Protein AF-I3UT46-F1 (afdb_monomer_lite)

Organism: NCBI:txid231023

Sequence (222 aa):
MASPAANSSQKAIPSQAEPAITPAVIGVEMPVISGWYTFCPTAADQGSPKLLDLLYDVRANAGKVAFFDIQVDIDCVLGRQPDYDAAFSRLEDADEVIYLLRVPLVMDGDPVTPRQWISGKRDPSVLRTMYSDNGSAIAIHNGNDSRNPLSRFQPHVEGSNDILFGPYAIKESSDDDAITFDLNASFLDSAALQQATIIAEELRATRALPTTLHSPVGKGGS

pLDDT: mean 73.71, std 19.55, range [33.16, 94.88]

Foldseek 3Di:
DDDDDDDDDPDDDDDPDDPPPPPPPPDPQAAEDEFEEEPDDDPPDPGHPQCVQVLLSLVVQAQHKHWYWYKYFAQVQPPDDFDLVDQWTWDDDPFKIKIWHRDDCDDPNDGPPCPVRDDDPRDSVVVVVQAFNSGEMEIETQQPPPQAPFWHWDDAPPHRMTGTGFIWHWHWDDDPRYIYTYTYDHRDDPVVNVSRVVVSVVVVVVVPDPPPDPDDDDDDDD

Radius of gyration: 26.97 Å; chains: 1; bounding box: 47×74×110 Å

Structure (mmCIF, N/CA/C/O backbone):
data_AF-I3UT46-F1
#
_entry.id   AF-I3UT46-F1
#
loop_
_atom_site.group_PDB
_atom_site.id
_atom_site.type_symbol
_atom_site.label_atom_id
_atom_site.label_alt_id
_atom_site.label_comp_id
_atom_site.label_asym_id
_atom_site.label_entity_id
_atom_site.label_seq_id
_atom_site.pdbx_PDB_ins_code
_atom_site.Cartn_x
_atom_site.Cartn_y
_atom_site.Cartn_z
_atom_site.occupancy
_atom_site.B_iso_or_equiv
_atom_site.auth_seq_id
_atom_site.auth_comp_id
_atom_site.auth_asym_id
_atom_site.auth_atom_id
_atom_site.pdbx_PDB_model_num
ATOM 1 N N . MET A 1 1 ? -23.518 34.045 88.607 1.00 41.31 1 MET A N 1
ATOM 2 C CA . MET A 1 1 ? -22.054 33.948 88.442 1.00 41.31 1 MET A CA 1
ATOM 3 C C . MET A 1 1 ? -21.772 33.345 87.072 1.00 41.31 1 MET A C 1
ATOM 5 O O . MET A 1 1 ? -22.327 32.299 86.784 1.00 41.31 1 MET A O 1
ATOM 9 N N . ALA A 1 2 ? -21.010 34.090 86.262 1.00 40.16 2 ALA A N 1
ATOM 10 C CA . ALA A 1 2 ? -20.170 33.724 85.109 1.00 40.16 2 ALA A CA 1
ATOM 11 C C . ALA A 1 2 ? -20.614 32.660 84.067 1.00 40.16 2 ALA A C 1
ATOM 13 O O . ALA A 1 2 ? -20.604 31.464 84.338 1.00 40.16 2 ALA A O 1
ATOM 14 N N . SER A 1 3 ? -20.821 33.131 82.824 1.00 42.12 3 SER A N 1
ATOM 15 C CA . SER A 1 3 ? -20.448 32.446 81.561 1.00 42.12 3 SER A CA 1
ATOM 16 C C . SER A 1 3 ? -18.923 32.196 81.497 1.00 42.12 3 SER A C 1
ATOM 18 O O . SER A 1 3 ? -18.199 32.867 82.238 1.00 42.12 3 SER A O 1
ATOM 20 N N . PRO A 1 4 ? -18.397 31.286 80.642 1.00 47.41 4 PRO A N 1
ATOM 21 C CA . PRO A 1 4 ? -18.275 31.469 79.172 1.00 47.41 4 PRO A CA 1
ATOM 22 C C . PRO A 1 4 ? -18.703 30.209 78.370 1.00 47.41 4 PRO A C 1
ATOM 24 O O . PRO A 1 4 ? -18.618 29.093 78.860 1.00 47.41 4 PRO A O 1
ATOM 27 N N . ALA A 1 5 ? -19.370 30.317 77.217 1.00 43.84 5 ALA A N 1
ATOM 28 C CA . ALA A 1 5 ? -18.842 30.567 75.866 1.00 43.84 5 ALA A CA 1
ATOM 29 C C . ALA A 1 5 ? -17.820 29.526 75.353 1.00 43.84 5 ALA A C 1
ATOM 31 O O . ALA A 1 5 ? -16.662 29.545 75.756 1.00 43.84 5 ALA A O 1
ATOM 32 N N . ALA A 1 6 ? -18.229 28.708 74.374 1.00 43.97 6 ALA A N 1
ATOM 33 C CA . ALA A 1 6 ? -17.338 28.160 73.349 1.00 43.97 6 ALA A CA 1
ATOM 34 C C . ALA A 1 6 ? -18.125 27.859 72.060 1.00 43.97 6 ALA A C 1
ATOM 36 O O . ALA A 1 6 ? -18.991 26.991 72.003 1.00 43.97 6 ALA A O 1
ATOM 37 N N . ASN A 1 7 ? -17.808 28.658 71.050 1.00 40.97 7 ASN A N 1
ATOM 38 C CA . ASN A 1 7 ? -18.241 28.619 69.663 1.00 40.97 7 ASN A CA 1
ATOM 39 C C . ASN A 1 7 ? -17.421 27.535 68.934 1.00 40.97 7 ASN A C 1
ATOM 41 O O . ASN A 1 7 ? -16.201 27.524 69.090 1.00 40.97 7 ASN A O 1
ATOM 45 N N . SER A 1 8 ? -18.030 26.656 68.134 1.00 40.44 8 SER A N 1
ATOM 46 C CA . SER A 1 8 ? -17.265 25.808 67.207 1.00 40.44 8 SER A CA 1
ATOM 47 C C . SER A 1 8 ? -17.939 25.764 65.845 1.00 40.44 8 SER A C 1
ATOM 49 O O . SER A 1 8 ? -18.893 25.028 65.598 1.00 40.44 8 SER A O 1
ATOM 51 N N . SER A 1 9 ? -17.421 26.620 64.971 1.00 41.78 9 SER A N 1
ATOM 52 C CA . SER A 1 9 ? -17.671 26.646 63.541 1.00 41.78 9 SER A CA 1
ATOM 53 C C . SER A 1 9 ? -17.202 25.334 62.906 1.00 41.78 9 SER A C 1
ATOM 55 O O . SER A 1 9 ? -16.000 25.088 62.806 1.00 41.78 9 SER A O 1
ATOM 57 N N . GLN A 1 10 ? -18.123 24.510 62.408 1.00 45.94 10 GLN A N 1
ATOM 58 C CA . GLN A 1 10 ? -17.767 23.461 61.453 1.00 45.94 10 GLN A CA 1
ATOM 59 C C . GLN A 1 10 ? -17.514 24.113 60.092 1.00 45.94 10 GLN A C 1
ATOM 61 O O . GLN A 1 10 ? -18.426 24.414 59.325 1.00 45.94 10 GLN A O 1
ATOM 66 N N . LYS A 1 11 ? -16.238 24.394 59.831 1.00 43.75 11 LYS A N 1
ATOM 67 C CA . LYS A 1 11 ? -15.729 24.800 58.524 1.00 43.75 11 LYS A CA 1
ATOM 68 C C . LYS A 1 11 ? -15.774 23.578 57.603 1.00 43.75 11 LYS A C 1
ATOM 70 O O . LYS A 1 11 ? -15.202 22.542 57.932 1.00 43.75 11 LYS A O 1
ATOM 75 N N . ALA A 1 12 ? -16.470 23.712 56.477 1.00 41.44 12 ALA A N 1
ATOM 76 C CA . ALA A 1 12 ? -16.545 22.709 55.424 1.00 41.44 12 ALA A CA 1
ATOM 77 C C . ALA A 1 12 ? -15.139 22.272 54.979 1.00 41.44 12 ALA A C 1
ATOM 79 O O . ALA A 1 12 ? -14.283 23.107 54.677 1.00 41.44 12 ALA A O 1
ATOM 80 N N . ILE A 1 13 ? -14.916 20.960 54.948 1.00 43.91 13 ILE A N 1
ATOM 81 C CA . ILE A 1 13 ? -13.732 20.344 54.351 1.00 43.91 13 ILE A CA 1
ATOM 82 C C . ILE A 1 13 ? -13.949 20.381 52.830 1.00 43.91 13 ILE A C 1
ATOM 84 O O . ILE A 1 13 ? -14.967 19.859 52.370 1.00 43.91 13 ILE A O 1
ATOM 88 N N . PRO A 1 14 ? -13.059 20.992 52.029 1.00 39.38 14 PRO A N 1
ATOM 89 C CA . PRO A 1 14 ? -13.166 20.898 50.583 1.00 39.38 14 PRO A CA 1
ATOM 90 C C . PRO A 1 14 ? -12.874 19.455 50.159 1.00 39.38 14 PRO A C 1
ATOM 92 O O . PRO A 1 14 ? -11.798 18.922 50.434 1.00 39.38 14 PRO A O 1
ATOM 95 N N . SER A 1 15 ? -13.860 18.834 49.508 1.00 40.62 15 SER A N 1
ATOM 96 C CA . SER A 1 15 ? -13.711 17.579 48.773 1.00 40.62 15 SER A CA 1
ATOM 97 C C . SER A 1 15 ? -12.598 17.777 47.747 1.00 40.62 15 SER A C 1
ATOM 99 O O . SER A 1 15 ? -12.737 18.557 46.804 1.00 40.62 15 SER A O 1
ATOM 101 N N . GLN A 1 16 ? -11.451 17.145 47.993 1.00 41.50 16 GLN A N 1
ATOM 102 C CA . GLN A 1 16 ? -10.394 17.053 47.001 1.00 41.50 16 GLN A CA 1
ATOM 103 C C . GLN A 1 16 ? -10.948 16.235 45.838 1.00 41.50 16 GLN A C 1
ATOM 105 O O . GLN A 1 16 ? -11.244 15.053 45.993 1.00 41.50 16 GLN A O 1
ATOM 110 N N . ALA A 1 17 ? -11.132 16.897 44.698 1.00 40.50 17 ALA A N 1
ATOM 111 C CA . ALA A 1 17 ? -11.344 16.226 43.433 1.00 40.50 17 ALA A CA 1
ATOM 112 C C . ALA A 1 17 ? -10.115 15.350 43.168 1.00 40.50 17 ALA A C 1
ATOM 114 O O . ALA A 1 17 ? -9.007 15.863 42.992 1.00 40.50 17 ALA A O 1
ATOM 115 N N . GLU A 1 18 ? -10.313 14.035 43.194 1.00 39.03 18 GLU A N 1
ATOM 116 C CA . GLU A 1 18 ? -9.362 13.086 42.633 1.00 39.03 18 GLU A CA 1
ATOM 117 C C . GLU A 1 18 ? -9.067 13.511 41.187 1.00 39.03 18 GLU A C 1
ATOM 119 O O . GLU A 1 18 ? -10.005 13.802 40.434 1.00 39.03 18 GLU A O 1
ATOM 124 N N . PRO A 1 19 ? -7.791 13.598 40.779 1.00 38.62 19 PRO A N 1
ATOM 125 C CA . PRO A 1 19 ? -7.474 13.838 39.386 1.00 38.62 19 PRO A CA 1
ATOM 126 C C . PRO A 1 19 ? -8.070 12.692 38.573 1.00 38.62 19 PRO A C 1
ATOM 128 O O . PRO A 1 19 ? -7.795 11.524 38.845 1.00 38.62 19 PRO A O 1
ATOM 131 N N . ALA A 1 20 ? -8.904 13.040 37.590 1.00 37.94 20 ALA A N 1
ATOM 132 C CA . ALA A 1 20 ? -9.386 12.104 36.593 1.00 37.94 20 ALA A CA 1
ATOM 133 C C . ALA A 1 20 ? -8.166 11.411 35.985 1.00 37.94 20 ALA A C 1
ATOM 135 O O . ALA A 1 20 ? -7.379 12.025 35.262 1.00 37.94 20 ALA A O 1
ATOM 136 N N . ILE A 1 21 ? -7.984 10.140 36.334 1.00 35.44 21 ILE A N 1
ATOM 137 C CA . ILE A 1 21 ? -7.030 9.272 35.669 1.00 35.44 21 ILE A CA 1
ATOM 138 C C . ILE A 1 21 ? -7.633 9.059 34.287 1.00 35.44 21 ILE A C 1
ATOM 140 O O . ILE A 1 21 ? -8.475 8.185 34.094 1.00 35.44 21 ILE A O 1
ATOM 144 N N . THR A 1 22 ? -7.266 9.914 33.335 1.00 37.91 22 THR A N 1
ATOM 145 C CA . THR A 1 22 ? -7.430 9.609 31.919 1.00 37.91 22 THR A CA 1
ATOM 146 C C . THR A 1 22 ? -6.763 8.251 31.731 1.00 37.91 22 THR A C 1
ATOM 148 O O . THR A 1 22 ? -5.566 8.148 32.025 1.00 37.91 22 THR A O 1
ATOM 151 N N . PRO A 1 23 ? -7.483 7.184 31.346 1.00 39.12 23 PRO A N 1
ATOM 152 C CA . PRO A 1 23 ? -6.818 5.924 31.101 1.00 39.12 23 PRO A CA 1
ATOM 153 C C . PRO A 1 23 ? -5.854 6.171 29.945 1.00 39.12 23 PRO A C 1
ATOM 155 O O . PRO A 1 23 ? -6.268 6.442 28.819 1.00 39.12 23 PRO A O 1
ATOM 158 N N . ALA A 1 24 ? -4.556 6.150 30.250 1.00 36.97 24 ALA A N 1
ATOM 159 C CA . ALA A 1 24 ? -3.5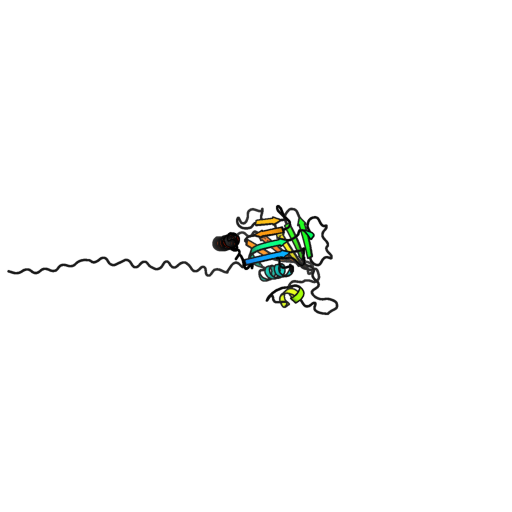28 6.048 29.239 1.00 36.97 24 ALA A CA 1
ATOM 160 C C . ALA A 1 24 ? -3.836 4.763 28.471 1.00 36.97 24 ALA A C 1
ATOM 162 O O . ALA A 1 24 ? -3.731 3.665 29.022 1.00 36.97 24 ALA A O 1
ATOM 163 N N . VAL A 1 25 ? -4.288 4.904 27.226 1.00 46.19 25 VAL A N 1
ATOM 164 C CA . VAL A 1 25 ? -4.420 3.785 26.300 1.00 46.19 25 VAL A CA 1
ATOM 165 C C . VAL A 1 25 ? -2.999 3.328 25.993 1.00 46.19 25 VAL A C 1
ATOM 167 O O . VAL A 1 25 ? -2.371 3.776 25.043 1.00 46.19 25 VAL A O 1
ATOM 170 N N . ILE A 1 26 ? -2.456 2.458 26.841 1.00 42.62 26 ILE A N 1
ATOM 171 C CA . ILE A 1 26 ? -1.281 1.652 26.515 1.00 42.62 26 ILE A CA 1
ATOM 172 C C . ILE A 1 26 ? -1.825 0.447 25.741 1.00 42.62 26 ILE A C 1
ATOM 174 O O . ILE A 1 26 ? -1.919 -0.665 26.250 1.00 42.62 26 ILE A O 1
ATOM 178 N N . GLY A 1 27 ? -2.318 0.718 24.537 1.00 43.44 27 GLY A N 1
ATOM 179 C CA . GLY A 1 27 ? -2.811 -0.266 23.584 1.00 43.44 27 GLY A CA 1
ATOM 180 C C . GLY A 1 27 ? -1.947 -0.164 22.340 1.00 43.44 27 GLY A C 1
ATOM 181 O O . GLY A 1 27 ? -1.595 0.943 21.947 1.00 43.44 27 GLY A O 1
ATOM 182 N N . VAL A 1 28 ? -1.556 -1.309 21.781 1.00 53.75 28 VAL A N 1
ATOM 183 C CA . VAL A 1 28 ? -0.753 -1.432 20.554 1.00 53.75 28 VAL A CA 1
ATOM 184 C C . VAL A 1 28 ? -1.119 -0.323 19.565 1.00 53.75 28 VAL A C 1
ATOM 186 O O . VAL A 1 28 ? -2.273 -0.209 19.161 1.00 53.75 28 VAL A O 1
ATOM 189 N N . GLU A 1 29 ? -0.158 0.539 19.233 1.00 80.56 29 GLU A N 1
ATOM 190 C CA . GLU A 1 29 ? -0.401 1.645 18.313 1.00 80.56 29 GLU A CA 1
ATOM 191 C C . GLU A 1 29 ? -0.713 1.065 16.928 1.00 80.56 29 GLU A C 1
ATOM 193 O O . GLU A 1 29 ? 0.127 0.367 16.356 1.00 80.56 29 GLU A O 1
ATOM 198 N N . MET A 1 30 ? -1.935 1.277 16.426 1.00 91.44 30 MET A N 1
ATOM 199 C CA . MET A 1 30 ? -2.316 0.895 15.069 1.00 91.44 30 MET A CA 1
ATOM 200 C C . MET A 1 30 ? -1.370 1.624 14.109 1.00 91.44 30 MET A C 1
ATOM 202 O O . MET A 1 30 ? -1.401 2.855 14.070 1.00 91.44 30 MET A O 1
ATOM 206 N N . PRO A 1 31 ? -0.519 0.906 13.352 1.00 94.44 31 PRO A N 1
ATOM 207 C CA . PRO A 1 31 ? 0.443 1.544 12.469 1.00 94.44 31 PRO A CA 1
ATOM 208 C C . PRO A 1 31 ? -0.277 2.381 11.419 1.00 94.44 31 PRO A C 1
ATOM 210 O O . PRO A 1 31 ? -1.270 1.927 10.854 1.00 94.44 31 PRO A O 1
ATOM 213 N N . VAL A 1 32 ? 0.241 3.572 11.132 1.00 94.56 32 VAL A N 1
ATOM 214 C CA . VAL A 1 32 ? -0.275 4.427 10.060 1.00 94.56 32 VAL A CA 1
ATOM 215 C C . VAL A 1 32 ? 0.662 4.336 8.862 1.00 94.56 32 VAL A C 1
ATOM 217 O O . VAL A 1 32 ? 1.852 4.628 8.978 1.00 94.56 32 VAL A O 1
ATOM 220 N N . ILE A 1 33 ? 0.126 3.937 7.712 1.00 94.69 33 ILE A N 1
ATOM 221 C CA . ILE A 1 33 ? 0.818 3.953 6.422 1.00 94.69 33 ILE A CA 1
ATOM 222 C C . ILE A 1 33 ? 0.230 5.111 5.626 1.00 94.69 33 ILE A C 1
ATOM 224 O O . ILE A 1 33 ? -0.927 5.057 5.213 1.00 94.69 33 ILE A O 1
ATOM 228 N N . SER A 1 34 ? 1.012 6.169 5.429 1.00 92.62 34 SER A N 1
ATOM 229 C CA . SER A 1 34 ? 0.568 7.369 4.724 1.00 92.62 34 SER A CA 1
ATOM 230 C C . SER A 1 34 ? 1.567 7.805 3.664 1.00 92.62 34 SER A C 1
ATOM 232 O O . SER A 1 34 ? 2.781 7.651 3.815 1.00 92.62 34 SER A O 1
ATOM 234 N N . GLY A 1 35 ? 1.052 8.360 2.570 1.00 90.50 35 GLY A N 1
ATOM 235 C CA . GLY A 1 35 ? 1.902 8.833 1.488 1.00 90.50 35 GLY A CA 1
ATOM 236 C C . GLY A 1 35 ? 1.161 9.074 0.184 1.00 90.50 35 GLY A C 1
ATOM 237 O O . GLY A 1 35 ? 0.045 8.605 -0.029 1.00 90.50 35 GLY A O 1
ATOM 238 N N . TRP A 1 36 ? 1.821 9.807 -0.704 1.00 90.56 36 TRP A N 1
ATOM 239 C CA . TRP A 1 36 ? 1.426 9.914 -2.099 1.00 90.56 36 TRP A CA 1
ATOM 240 C C . TRP A 1 36 ? 2.454 9.163 -2.937 1.00 90.56 36 TRP A C 1
ATOM 242 O O . TRP A 1 36 ? 3.649 9.442 -2.834 1.00 90.56 36 TRP A O 1
ATOM 252 N N . TYR A 1 37 ? 1.998 8.200 -3.727 1.00 91.44 37 TYR A N 1
ATOM 253 C CA . TYR A 1 37 ? 2.812 7.379 -4.619 1.00 91.44 37 TYR A CA 1
ATOM 254 C C . TYR A 1 37 ? 2.347 7.579 -6.064 1.00 91.44 37 TYR A C 1
ATOM 256 O O . TYR A 1 37 ? 1.271 8.130 -6.295 1.00 91.44 37 TYR A O 1
ATOM 264 N N . THR A 1 38 ? 3.134 7.152 -7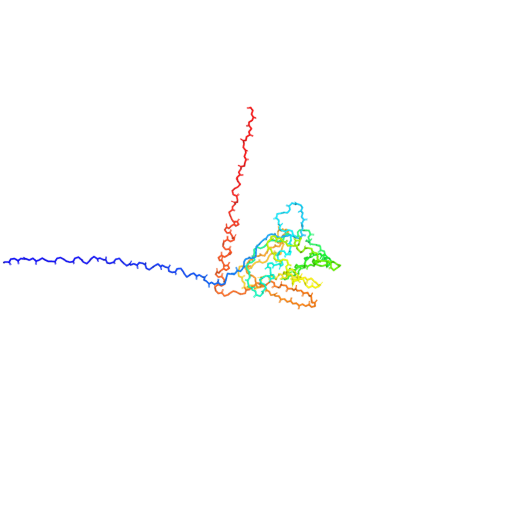.047 1.00 89.94 38 THR A N 1
ATOM 265 C CA . THR A 1 38 ? 2.739 7.275 -8.458 1.00 89.94 38 THR A CA 1
ATOM 266 C C . THR A 1 38 ? 3.295 6.136 -9.310 1.00 89.94 38 THR A C 1
ATOM 268 O O . THR A 1 38 ? 4.438 5.711 -9.126 1.00 89.94 38 THR A O 1
ATOM 271 N N . PHE A 1 39 ? 2.483 5.652 -10.251 1.00 89.19 39 PHE A N 1
ATOM 272 C CA . PHE A 1 39 ? 2.910 4.819 -11.381 1.00 89.19 39 PHE A CA 1
ATOM 273 C C . PHE A 1 39 ? 3.508 5.656 -12.522 1.00 89.19 39 PHE A C 1
ATOM 275 O O . PHE A 1 39 ? 4.051 5.099 -13.476 1.00 89.19 39 PHE A O 1
ATOM 282 N N . CYS A 1 40 ? 3.411 6.982 -12.434 1.00 86.50 40 CYS A N 1
ATOM 283 C CA . CYS A 1 40 ? 3.604 7.925 -13.527 1.00 86.50 40 CYS A CA 1
ATOM 284 C C . CYS A 1 40 ? 4.737 8.922 -13.254 1.00 86.50 40 CYS A C 1
ATOM 286 O O . CYS A 1 40 ? 4.501 10.123 -13.344 1.00 86.50 40 CYS A O 1
ATOM 288 N N . PRO A 1 41 ? 5.970 8.456 -12.960 1.00 82.75 41 PRO A N 1
ATOM 289 C CA . PRO A 1 41 ? 7.066 9.329 -12.569 1.00 82.75 41 PRO A CA 1
ATOM 290 C C . PRO A 1 41 ? 7.382 10.382 -13.647 1.00 82.75 41 PRO A C 1
ATOM 292 O O . PRO A 1 41 ? 7.914 10.052 -14.711 1.00 82.75 41 PRO A O 1
ATOM 295 N N . THR A 1 42 ? 7.121 11.659 -13.365 1.00 77.25 42 THR A N 1
ATOM 296 C CA . THR A 1 42 ? 7.588 12.811 -14.148 1.00 77.25 42 THR A CA 1
ATOM 297 C C . THR A 1 42 ? 8.618 13.637 -13.377 1.00 77.25 42 THR A C 1
ATOM 299 O O . THR A 1 42 ? 8.760 13.540 -12.159 1.00 77.25 42 THR A O 1
ATOM 302 N N . ALA A 1 43 ? 9.349 14.512 -14.076 1.00 62.50 43 ALA A N 1
ATOM 303 C CA . ALA A 1 43 ? 10.291 15.433 -13.430 1.00 62.50 43 ALA A CA 1
ATOM 304 C C . ALA A 1 43 ? 9.617 16.444 -12.470 1.00 62.50 43 ALA A C 1
ATOM 306 O O . ALA A 1 43 ? 10.327 17.141 -11.747 1.00 62.50 43 ALA A O 1
ATOM 307 N N . ALA A 1 44 ? 8.282 16.553 -12.477 1.00 65.12 44 ALA A N 1
ATOM 308 C CA . ALA A 1 44 ? 7.511 17.514 -11.689 1.00 65.12 44 ALA A CA 1
ATOM 309 C C . ALA A 1 44 ? 6.726 16.883 -10.522 1.00 65.12 44 ALA A C 1
ATOM 311 O O . ALA A 1 44 ? 5.971 17.593 -9.853 1.00 65.12 44 ALA A O 1
ATOM 312 N N . ASP A 1 45 ? 6.885 15.583 -10.266 1.00 65.12 45 ASP A N 1
ATOM 313 C CA . ASP A 1 45 ? 6.036 14.882 -9.303 1.00 65.12 45 ASP A CA 1
ATOM 314 C C . ASP A 1 45 ? 6.274 15.315 -7.857 1.00 65.12 45 ASP A C 1
ATOM 316 O O . ASP A 1 45 ? 7.402 15.401 -7.369 1.00 65.12 45 ASP A O 1
ATOM 320 N N . GLN A 1 46 ? 5.165 15.539 -7.152 1.00 67.94 46 GLN A N 1
ATOM 321 C CA . GLN A 1 46 ? 5.140 15.773 -5.708 1.00 67.94 46 GLN A CA 1
ATOM 322 C C . GLN A 1 46 ? 4.938 14.475 -4.899 1.00 67.94 46 GLN A C 1
ATOM 324 O O . GLN A 1 46 ? 5.104 14.492 -3.679 1.00 67.94 46 GLN A O 1
ATOM 329 N N . GLY A 1 47 ? 4.595 13.360 -5.556 1.00 69.44 47 GLY A N 1
ATOM 330 C CA . GLY A 1 47 ? 4.505 12.027 -4.951 1.00 69.44 47 GLY A CA 1
ATOM 331 C C . GLY A 1 47 ? 5.851 11.296 -4.928 1.00 69.44 47 GLY A C 1
ATOM 332 O O . GLY A 1 47 ? 6.774 11.637 -5.665 1.00 69.44 47 GLY A O 1
ATOM 333 N N . SER A 1 48 ? 5.980 10.264 -4.090 1.00 78.19 48 SER A N 1
ATOM 334 C CA . SER A 1 48 ? 7.122 9.350 -4.157 1.00 78.19 48 SER A CA 1
ATOM 335 C C . SER A 1 48 ? 7.005 8.506 -5.430 1.00 78.19 48 SER A C 1
ATOM 337 O O . SER A 1 48 ? 6.086 7.687 -5.526 1.00 78.19 48 SER A O 1
ATOM 339 N N . PRO A 1 49 ? 7.948 8.611 -6.386 1.00 73.00 49 PRO A N 1
ATOM 340 C CA . PRO A 1 49 ? 7.935 7.778 -7.591 1.00 73.00 49 PRO A CA 1
ATOM 341 C C . PRO A 1 49 ? 8.250 6.304 -7.288 1.00 73.00 49 PRO A C 1
ATOM 343 O O . PRO A 1 49 ? 8.276 5.463 -8.182 1.00 73.00 49 PRO A O 1
ATOM 346 N N . LYS A 1 50 ? 8.555 5.972 -6.028 1.00 80.25 50 LYS A N 1
ATOM 347 C CA . LYS A 1 50 ? 8.989 4.647 -5.599 1.00 80.25 50 LYS A CA 1
ATOM 348 C C . LYS A 1 50 ? 7.820 3.890 -4.975 1.00 80.25 50 LYS A C 1
ATOM 350 O O . LYS A 1 50 ? 7.697 3.843 -3.755 1.00 80.25 50 LYS A O 1
ATOM 355 N N . LEU A 1 51 ? 6.998 3.235 -5.796 1.00 87.31 51 LEU A N 1
ATOM 356 C CA . LEU A 1 51 ? 5.916 2.343 -5.331 1.00 87.31 51 LEU A CA 1
ATOM 357 C C . LEU A 1 51 ? 6.400 1.227 -4.388 1.00 87.31 51 LEU A C 1
ATOM 359 O O . LEU A 1 51 ? 5.629 0.689 -3.600 1.00 87.31 51 LEU A O 1
ATOM 363 N N . LEU A 1 52 ? 7.696 0.917 -4.396 1.00 86.62 52 LEU A N 1
ATOM 364 C CA . LEU A 1 52 ? 8.289 -0.025 -3.449 1.00 86.62 52 LEU A CA 1
ATOM 365 C C . LEU A 1 52 ? 8.400 0.482 -2.023 1.00 86.62 52 LEU A C 1
ATOM 367 O O . LEU A 1 52 ? 8.516 -0.338 -1.118 1.00 86.62 52 LEU A O 1
ATOM 371 N N . ASP A 1 53 ? 8.316 1.790 -1.801 1.00 88.62 53 ASP A N 1
ATOM 372 C CA . ASP A 1 53 ? 8.140 2.314 -0.452 1.00 88.62 53 ASP A CA 1
ATOM 373 C C . ASP A 1 53 ? 6.788 1.855 0.122 1.00 88.62 53 ASP A C 1
ATOM 375 O O . ASP A 1 53 ? 6.741 1.428 1.272 1.00 88.62 53 ASP A O 1
ATOM 379 N N . LEU A 1 54 ? 5.716 1.851 -0.685 1.00 91.62 54 LEU A N 1
ATOM 380 C CA . LEU A 1 54 ? 4.405 1.346 -0.261 1.00 91.62 54 LEU A CA 1
ATOM 381 C C . LEU A 1 54 ? 4.461 -0.155 0.048 1.00 91.62 54 LEU A C 1
ATOM 383 O O . LEU A 1 54 ? 4.024 -0.575 1.116 1.00 91.62 54 LEU A O 1
ATOM 387 N N . LEU A 1 55 ? 5.049 -0.960 -0.845 1.00 90.12 55 LEU A N 1
ATOM 388 C CA . LEU A 1 55 ? 5.248 -2.395 -0.598 1.00 90.12 55 LEU A CA 1
ATOM 389 C C . LEU A 1 55 ? 6.066 -2.646 0.670 1.00 90.12 55 LEU A C 1
ATOM 391 O O . LEU A 1 55 ? 5.745 -3.545 1.448 1.00 90.12 55 LEU A O 1
ATOM 395 N N . TYR A 1 56 ? 7.098 -1.832 0.893 1.00 88.50 56 TYR A N 1
ATOM 396 C CA . TYR A 1 56 ? 7.919 -1.925 2.087 1.00 88.50 56 TYR A CA 1
ATOM 397 C C . TYR A 1 56 ? 7.097 -1.718 3.355 1.00 88.50 56 TYR A C 1
ATOM 399 O O . TYR A 1 56 ? 7.164 -2.530 4.282 1.00 88.50 56 TYR A O 1
ATOM 407 N N . ASP A 1 57 ? 6.311 -0.644 3.381 1.00 91.00 57 ASP A N 1
ATOM 408 C CA . ASP A 1 57 ? 5.505 -0.268 4.537 1.00 91.00 57 ASP A CA 1
ATOM 409 C C . ASP A 1 57 ? 4.377 -1.296 4.780 1.00 91.00 57 ASP A C 1
ATOM 411 O O . ASP A 1 57 ? 4.099 -1.644 5.932 1.00 91.00 57 ASP A O 1
ATOM 415 N N . VAL A 1 58 ? 3.795 -1.865 3.715 1.00 93.00 58 VAL A N 1
ATOM 416 C CA . VAL A 1 58 ? 2.807 -2.957 3.789 1.00 93.00 58 VAL A CA 1
ATOM 417 C C . VAL A 1 58 ? 3.423 -4.220 4.389 1.00 93.00 58 VAL A C 1
ATOM 419 O O . VAL A 1 58 ? 2.909 -4.739 5.381 1.00 93.00 58 VAL A O 1
ATOM 422 N N . ARG A 1 59 ? 4.561 -4.696 3.868 1.00 89.69 59 ARG A N 1
ATOM 423 C CA . ARG A 1 59 ? 5.202 -5.920 4.378 1.00 89.69 59 ARG A CA 1
ATOM 424 C C . ARG A 1 59 ? 5.681 -5.771 5.818 1.00 89.69 59 ARG A C 1
ATOM 426 O O . ARG A 1 59 ? 5.529 -6.699 6.606 1.00 89.69 59 ARG A O 1
ATOM 433 N N . ALA A 1 60 ? 6.218 -4.609 6.196 1.00 90.12 60 ALA A N 1
ATOM 434 C CA . ALA A 1 60 ? 6.626 -4.341 7.581 1.00 90.12 60 ALA A CA 1
ATOM 435 C C . ALA A 1 60 ? 5.463 -4.485 8.590 1.00 90.12 60 ALA A C 1
ATOM 437 O O . ALA A 1 60 ? 5.685 -4.664 9.794 1.00 90.12 60 ALA A O 1
ATOM 438 N N . ASN A 1 61 ? 4.225 -4.428 8.094 1.00 92.44 61 ASN A N 1
ATOM 439 C CA . ASN A 1 61 ? 2.999 -4.564 8.864 1.00 92.44 61 ASN A CA 1
ATOM 440 C C . ASN A 1 61 ? 2.169 -5.803 8.481 1.00 92.44 61 ASN A C 1
ATOM 442 O O . ASN A 1 61 ? 1.026 -5.919 8.923 1.00 92.44 61 ASN A O 1
ATOM 446 N N . ALA A 1 62 ? 2.737 -6.754 7.733 1.00 91.19 62 ALA A N 1
ATOM 447 C CA . ALA A 1 62 ? 2.081 -8.021 7.425 1.00 91.19 62 ALA A CA 1
ATOM 448 C C . ALA A 1 62 ? 1.646 -8.753 8.709 1.00 91.19 62 ALA A C 1
ATOM 450 O O . ALA A 1 62 ? 2.356 -8.773 9.719 1.00 91.19 62 ALA A O 1
ATOM 451 N N . GLY A 1 63 ? 0.438 -9.320 8.684 1.00 91.81 63 GLY A N 1
ATOM 452 C CA . GLY A 1 63 ? -0.195 -9.965 9.836 1.00 91.81 63 GLY A CA 1
ATOM 453 C C . GLY A 1 63 ? -0.816 -9.001 10.854 1.00 91.81 63 GLY A C 1
ATOM 454 O O . GLY A 1 63 ? -1.307 -9.456 11.887 1.00 91.81 63 GLY A O 1
ATOM 455 N N . LYS A 1 64 ? -0.812 -7.686 10.594 1.00 93.44 64 LYS A N 1
ATOM 456 C CA . LYS A 1 64 ? -1.419 -6.662 11.459 1.00 93.44 64 LYS A CA 1
ATOM 457 C C . LYS A 1 64 ? -2.567 -5.944 10.751 1.00 93.44 64 LYS A C 1
ATOM 459 O O . LYS A 1 64 ? -2.741 -6.037 9.537 1.00 93.44 64 LYS A O 1
ATOM 464 N N . VAL A 1 65 ? -3.326 -5.186 11.538 1.00 93.19 65 VAL A N 1
ATOM 465 C CA . VAL A 1 65 ? -4.210 -4.132 11.032 1.00 93.19 65 VAL A CA 1
ATOM 466 C C . VAL A 1 65 ? -3.435 -2.820 11.041 1.00 93.19 65 VAL A C 1
ATOM 468 O O . VAL A 1 65 ? -2.890 -2.448 12.079 1.00 93.19 65 VAL A O 1
ATOM 471 N N . ALA A 1 66 ? -3.398 -2.129 9.905 1.00 94.88 66 ALA A N 1
ATOM 472 C CA . ALA A 1 66 ? -2.801 -0.805 9.763 1.00 94.88 66 ALA A CA 1
ATOM 473 C C . ALA A 1 66 ? -3.841 0.191 9.240 1.00 94.88 66 ALA A C 1
ATOM 475 O O . ALA A 1 66 ? -4.742 -0.177 8.484 1.00 94.88 66 ALA A O 1
ATOM 476 N N . PHE A 1 67 ? -3.716 1.452 9.641 1.00 94.56 67 PHE A N 1
ATOM 477 C CA . PHE A 1 67 ? -4.498 2.551 9.100 1.00 94.56 67 PHE A CA 1
ATOM 478 C C . PHE A 1 67 ? -3.808 3.089 7.847 1.00 94.56 67 PHE A C 1
ATOM 480 O O . PHE A 1 67 ? -2.684 3.580 7.913 1.00 94.56 67 PHE A O 1
ATOM 487 N N . PHE A 1 68 ? -4.482 3.013 6.709 1.00 94.56 68 PHE A N 1
ATOM 488 C CA . PHE A 1 68 ? -3.990 3.537 5.445 1.00 94.56 68 PHE A CA 1
ATOM 489 C C . PHE A 1 68 ? -4.498 4.957 5.229 1.00 94.56 68 PHE A C 1
ATOM 491 O O . PHE A 1 68 ? -5.671 5.257 5.444 1.00 94.56 68 PHE A O 1
ATOM 498 N N . ASP A 1 69 ? -3.601 5.829 4.792 1.00 93.69 69 ASP A N 1
ATOM 499 C CA . ASP A 1 69 ? -3.912 7.160 4.297 1.00 93.69 69 ASP A CA 1
ATOM 500 C C . ASP A 1 69 ? -3.069 7.457 3.058 1.00 93.69 69 ASP A C 1
ATOM 502 O O . ASP A 1 69 ? -2.119 8.246 3.091 1.00 93.69 69 ASP A O 1
ATOM 506 N N . ILE A 1 70 ? -3.375 6.750 1.971 1.00 92.75 70 ILE A N 1
ATOM 507 C CA . ILE A 1 70 ? -2.556 6.770 0.761 1.00 92.75 70 ILE A CA 1
ATOM 508 C C . ILE A 1 70 ? -3.337 7.258 -0.456 1.00 92.75 70 ILE A C 1
ATOM 510 O O . ILE A 1 70 ? -4.539 7.019 -0.603 1.00 92.75 70 ILE A O 1
ATOM 514 N N . GLN A 1 71 ? -2.611 7.923 -1.347 1.00 92.00 71 GLN A N 1
ATOM 515 C CA . GLN A 1 71 ? -3.053 8.243 -2.700 1.00 92.00 71 GLN A CA 1
ATOM 516 C C . GLN A 1 71 ? -2.027 7.689 -3.681 1.00 92.00 71 GLN A C 1
ATOM 518 O O . GLN A 1 71 ? -0.823 7.778 -3.425 1.00 92.00 71 GLN A O 1
ATOM 523 N N . VAL A 1 72 ? -2.486 7.121 -4.789 1.00 92.44 72 VAL A N 1
ATOM 524 C CA . VAL A 1 72 ? -1.610 6.589 -5.833 1.00 92.44 72 VAL A CA 1
ATOM 525 C C . VAL A 1 72 ? -2.034 7.169 -7.170 1.00 92.44 72 VAL A C 1
ATOM 527 O O . VAL A 1 72 ? -3.143 6.905 -7.610 1.00 92.44 72 VAL A O 1
ATOM 530 N N . ASP A 1 73 ? -1.169 7.959 -7.800 1.00 90.69 73 ASP A N 1
ATOM 531 C CA . ASP A 1 73 ? -1.405 8.477 -9.150 1.00 90.69 73 ASP A CA 1
ATOM 532 C C . ASP A 1 73 ? -1.188 7.382 -10.199 1.00 90.69 73 ASP A C 1
ATOM 534 O O . ASP A 1 73 ? -0.171 6.681 -10.205 1.00 90.69 73 ASP A O 1
ATOM 538 N N . ILE A 1 74 ? -2.194 7.212 -11.049 1.00 90.75 74 ILE A N 1
ATOM 539 C CA . ILE A 1 74 ? -2.356 6.116 -11.999 1.00 90.75 74 ILE A CA 1
ATOM 540 C C . ILE A 1 74 ? -2.693 6.613 -13.412 1.00 90.75 74 ILE A C 1
ATOM 542 O O . ILE A 1 74 ? -2.990 5.782 -14.269 1.00 90.75 74 ILE A O 1
ATOM 546 N N . ASP A 1 75 ? -2.656 7.923 -13.694 1.00 88.44 75 ASP A N 1
ATOM 547 C CA . ASP A 1 75 ? -3.145 8.491 -14.970 1.00 88.44 75 ASP A CA 1
ATOM 548 C C . ASP A 1 75 ? -2.560 7.781 -16.201 1.00 88.44 75 ASP A C 1
ATOM 550 O O . ASP A 1 75 ? -3.243 7.390 -17.146 1.00 88.44 75 ASP A O 1
ATOM 554 N N . CYS A 1 76 ? -1.253 7.540 -16.154 1.00 86.38 76 CYS A N 1
ATOM 555 C CA . CYS A 1 76 ? -0.489 6.909 -17.217 1.00 86.38 76 CYS A CA 1
ATOM 556 C C . CYS A 1 76 ? -0.733 5.402 -17.360 1.00 86.38 76 CYS A C 1
ATOM 558 O O . CYS A 1 76 ? -0.327 4.845 -18.377 1.00 86.38 76 CYS A O 1
ATOM 560 N N . VAL A 1 77 ? -1.337 4.730 -16.379 1.00 87.06 77 VAL A N 1
ATOM 561 C CA . VAL A 1 77 ? -1.676 3.296 -16.452 1.00 87.06 77 VAL A CA 1
ATOM 562 C C . VAL A 1 77 ? -3.182 3.064 -16.589 1.00 87.06 77 VAL A C 1
ATOM 564 O O . VAL A 1 77 ? -3.603 1.945 -16.876 1.00 87.06 77 VAL A O 1
ATOM 567 N N . LEU A 1 78 ? -3.996 4.115 -16.470 1.00 86.06 78 LEU A N 1
ATOM 568 C CA . LEU A 1 78 ? -5.442 4.043 -16.635 1.00 86.06 78 LEU A CA 1
ATOM 569 C C . LEU A 1 78 ? -5.820 3.649 -18.073 1.00 86.06 78 LEU A C 1
ATOM 571 O O . LEU A 1 78 ? -5.302 4.189 -19.052 1.00 86.06 78 LEU A O 1
ATOM 575 N N . GLY A 1 79 ? -6.734 2.683 -18.207 1.00 77.94 79 GLY A N 1
ATOM 576 C CA . GLY A 1 79 ? -7.247 2.220 -19.503 1.00 77.94 79 GLY A CA 1
ATOM 577 C C . GLY A 1 79 ? -6.226 1.499 -20.393 1.00 77.94 79 GLY A C 1
ATOM 578 O O . GLY A 1 79 ? -6.531 1.203 -21.550 1.00 77.94 79 GLY A O 1
ATOM 579 N N . ARG A 1 80 ? -5.021 1.212 -19.886 1.00 78.06 80 ARG A N 1
ATOM 580 C CA . ARG A 1 80 ? -4.016 0.415 -20.598 1.00 78.06 80 ARG A CA 1
ATOM 581 C C . ARG A 1 80 ? -4.217 -1.068 -20.317 1.00 78.06 80 ARG A C 1
ATOM 583 O O . ARG A 1 80 ? -4.682 -1.454 -19.250 1.00 78.06 80 ARG A O 1
ATOM 590 N N . GLN A 1 81 ? -3.853 -1.904 -21.289 1.00 79.62 81 GLN A N 1
ATOM 591 C CA . GLN A 1 81 ? -3.747 -3.336 -21.029 1.00 79.62 81 GLN A CA 1
ATOM 592 C C . GLN A 1 81 ? -2.620 -3.586 -20.020 1.00 79.62 81 GLN A C 1
ATOM 594 O O . GLN A 1 81 ? -1.604 -2.886 -20.085 1.00 79.62 81 GLN A O 1
ATOM 599 N N . PRO A 1 82 ? -2.777 -4.567 -19.117 1.00 73.19 82 PRO A N 1
ATOM 600 C CA . PRO A 1 82 ? -1.727 -4.905 -18.175 1.00 73.19 82 PRO A CA 1
ATOM 601 C C . PRO A 1 82 ? -0.459 -5.327 -18.906 1.00 73.19 82 PRO A C 1
ATOM 603 O O . PRO A 1 82 ? -0.464 -6.290 -19.674 1.00 73.19 82 PRO A O 1
ATOM 606 N N . ASP A 1 83 ? 0.628 -4.610 -18.649 1.00 79.62 83 ASP A N 1
ATOM 607 C CA . ASP A 1 83 ? 1.961 -5.051 -19.032 1.00 79.62 83 ASP A CA 1
ATOM 608 C C . ASP A 1 83 ? 2.514 -5.904 -17.887 1.00 79.62 83 ASP A C 1
ATOM 610 O O . ASP A 1 83 ? 2.763 -5.397 -16.791 1.00 79.62 83 ASP A O 1
ATOM 614 N N . TYR A 1 84 ? 2.627 -7.212 -18.112 1.00 76.56 84 TYR A N 1
ATOM 615 C CA . TYR A 1 84 ? 3.156 -8.151 -17.121 1.00 76.56 84 TYR A CA 1
ATOM 616 C C . TYR A 1 84 ? 4.690 -8.182 -17.099 1.00 76.56 84 TYR A C 1
ATOM 618 O O . TYR A 1 84 ? 5.267 -8.712 -16.147 1.00 76.56 84 TYR A O 1
ATOM 626 N N . ASP A 1 85 ? 5.341 -7.598 -18.104 1.00 77.00 85 ASP A N 1
ATOM 627 C CA . ASP A 1 85 ? 6.797 -7.481 -18.186 1.00 77.00 85 ASP A CA 1
ATOM 628 C C . ASP A 1 85 ? 7.287 -6.146 -17.594 1.00 77.00 85 ASP A C 1
ATOM 630 O O . ASP A 1 85 ? 8.473 -5.980 -17.295 1.00 77.00 85 ASP A O 1
ATOM 634 N N . ALA A 1 86 ? 6.375 -5.192 -17.371 1.00 81.38 86 ALA A N 1
ATOM 635 C CA . ALA A 1 86 ? 6.671 -3.942 -16.690 1.00 81.38 86 ALA A CA 1
ATOM 636 C C . ALA A 1 86 ? 7.043 -4.154 -15.214 1.00 81.38 86 ALA A C 1
ATOM 638 O O . ALA A 1 86 ? 6.466 -4.964 -14.489 1.00 81.38 86 ALA A O 1
ATOM 639 N N . ALA A 1 87 ? 7.971 -3.320 -14.737 1.00 81.88 87 ALA A N 1
ATOM 640 C CA . ALA A 1 87 ? 8.397 -3.306 -13.340 1.00 81.88 87 ALA A CA 1
ATOM 641 C C . ALA A 1 87 ? 7.249 -2.982 -12.367 1.00 81.88 87 ALA A C 1
ATOM 643 O O . ALA A 1 87 ? 7.253 -3.452 -11.230 1.00 81.88 87 ALA A O 1
ATOM 644 N N . PHE A 1 88 ? 6.275 -2.185 -12.810 1.00 86.88 88 PHE A N 1
ATOM 645 C CA . PHE A 1 88 ? 5.061 -1.873 -12.066 1.00 86.88 88 PHE A CA 1
ATOM 646 C C . PHE A 1 88 ? 3.865 -1.950 -13.005 1.00 86.88 88 PHE A C 1
ATOM 648 O O . PHE A 1 88 ? 3.900 -1.379 -14.095 1.00 86.88 88 PHE A O 1
ATOM 655 N N . SER A 1 89 ? 2.808 -2.625 -12.570 1.00 89.94 89 SER A N 1
ATOM 656 C CA . SER A 1 89 ? 1.573 -2.765 -13.337 1.00 89.94 89 SER A CA 1
ATOM 657 C C . SER A 1 89 ? 0.369 -2.692 -12.408 1.00 89.94 89 SER A C 1
ATOM 659 O O . SER A 1 89 ? 0.470 -3.014 -11.223 1.00 89.94 89 SER A O 1
ATOM 661 N N . ARG A 1 90 ? -0.764 -2.238 -12.937 1.00 92.19 90 ARG A N 1
ATOM 662 C CA . ARG A 1 90 ? -2.019 -2.106 -12.201 1.00 92.19 90 ARG A CA 1
ATOM 663 C C . ARG A 1 90 ? -3.082 -2.936 -12.902 1.00 92.19 90 ARG A C 1
ATOM 665 O O . ARG A 1 90 ? -3.319 -2.754 -14.093 1.00 92.19 90 ARG A O 1
ATOM 672 N N . LEU A 1 91 ? -3.722 -3.819 -12.150 1.00 90.81 91 LEU A N 1
ATOM 673 C CA . LEU A 1 91 ? -4.907 -4.553 -12.567 1.00 90.81 91 LEU A CA 1
ATOM 674 C C . LEU A 1 91 ? -6.102 -4.004 -11.806 1.00 90.81 91 LEU A C 1
ATOM 676 O O . LEU A 1 91 ? -5.992 -3.682 -10.625 1.00 90.81 91 LEU A O 1
ATOM 680 N N . GLU A 1 92 ? -7.236 -3.929 -12.477 1.00 88.56 92 GLU A N 1
ATOM 681 C CA . GLU A 1 92 ? -8.503 -3.612 -11.841 1.00 88.56 92 GLU A CA 1
ATOM 682 C C . GLU A 1 92 ? -9.541 -4.629 -12.289 1.00 88.56 92 GLU A C 1
ATOM 684 O O . GLU A 1 92 ? -9.723 -4.848 -13.490 1.00 88.56 92 GLU A O 1
ATOM 689 N N . ASP A 1 93 ? -10.187 -5.244 -11.308 1.00 85.00 93 ASP A N 1
ATOM 690 C CA . ASP A 1 93 ? -11.351 -6.104 -11.472 1.00 85.00 93 ASP A CA 1
ATOM 691 C C . ASP A 1 93 ? -12.528 -5.505 -10.677 1.00 85.00 93 ASP A C 1
ATOM 693 O O . ASP A 1 93 ? -12.384 -4.502 -9.975 1.00 85.00 93 ASP A O 1
ATOM 697 N N . ALA A 1 94 ? -13.717 -6.092 -10.792 1.00 80.19 94 ALA A N 1
ATOM 698 C CA . ALA A 1 94 ? -14.950 -5.565 -10.208 1.00 80.19 94 ALA A CA 1
ATOM 699 C C . ALA A 1 94 ? -14.855 -5.319 -8.689 1.00 80.19 94 ALA A C 1
ATOM 701 O O . ALA A 1 94 ? -15.423 -4.348 -8.181 1.00 80.19 94 ALA A O 1
ATOM 702 N N . ASP A 1 95 ? -14.121 -6.174 -7.976 1.00 83.56 95 ASP A N 1
ATOM 703 C CA . ASP A 1 95 ? -14.071 -6.183 -6.513 1.00 83.56 95 ASP A CA 1
ATOM 704 C C . ASP A 1 95 ? -12.680 -5.869 -5.941 1.00 83.56 95 ASP A C 1
ATOM 706 O O . ASP A 1 95 ? -12.543 -5.727 -4.725 1.00 83.56 95 ASP A O 1
ATOM 710 N N . GLU A 1 96 ? -11.656 -5.707 -6.781 1.00 89.06 96 GLU A N 1
ATOM 711 C CA . GLU A 1 96 ? -10.289 -5.465 -6.317 1.00 89.06 96 GLU A CA 1
ATOM 712 C C . GLU A 1 96 ? -9.429 -4.674 -7.308 1.00 89.06 96 GLU A C 1
ATOM 714 O O . GLU A 1 96 ? -9.628 -4.694 -8.522 1.00 89.06 96 GLU A O 1
ATOM 719 N N . VAL A 1 97 ? -8.411 -4.007 -6.769 1.00 92.19 97 VAL A N 1
ATOM 720 C CA . VAL A 1 97 ? -7.303 -3.436 -7.540 1.00 92.19 97 VAL A CA 1
ATOM 721 C C . VAL A 1 97 ? -6.014 -4.099 -7.089 1.00 92.19 97 VAL A C 1
ATOM 723 O O . VAL A 1 97 ? -5.715 -4.135 -5.897 1.00 92.19 97 VAL A O 1
ATOM 726 N N . ILE A 1 98 ? -5.221 -4.588 -8.039 1.00 93.06 98 ILE A N 1
ATOM 727 C CA . ILE A 1 98 ? -3.943 -5.242 -7.760 1.00 93.06 98 ILE A CA 1
ATOM 728 C C . ILE A 1 98 ? -2.808 -4.383 -8.302 1.00 93.06 98 ILE A C 1
ATOM 730 O O . ILE A 1 98 ? -2.745 -4.075 -9.494 1.00 93.06 98 ILE A O 1
ATOM 734 N N . TYR A 1 99 ? -1.863 -4.043 -7.433 1.00 93.31 99 TYR A N 1
ATOM 735 C CA . TYR A 1 99 ? -0.579 -3.480 -7.828 1.00 93.31 99 TYR A CA 1
ATOM 736 C C . TYR A 1 99 ? 0.435 -4.609 -7.947 1.00 93.31 99 TYR A C 1
ATOM 738 O O . TYR A 1 99 ? 0.773 -5.240 -6.949 1.00 93.31 99 TYR A O 1
ATOM 746 N N . LEU A 1 100 ? 0.931 -4.854 -9.157 1.00 90.06 100 LEU A N 1
ATOM 747 C CA . LEU A 1 100 ? 2.015 -5.792 -9.430 1.00 90.06 100 LEU A CA 1
ATOM 748 C C . LEU A 1 100 ? 3.352 -5.050 -9.375 1.00 90.06 100 LEU A C 1
ATOM 750 O O . LEU A 1 100 ? 3.521 -4.015 -10.021 1.00 90.06 100 LEU A O 1
ATOM 754 N N . LEU A 1 101 ? 4.308 -5.589 -8.621 1.00 87.88 101 LEU A N 1
ATOM 755 C CA . LEU A 1 101 ? 5.630 -5.011 -8.394 1.00 87.88 101 LEU A CA 1
ATOM 756 C C . LEU A 1 101 ? 6.708 -6.057 -8.728 1.00 87.88 101 LEU A C 1
ATOM 758 O O . LEU A 1 101 ? 6.918 -7.023 -7.994 1.00 87.88 101 LEU A O 1
ATOM 762 N N . ARG A 1 102 ? 7.390 -5.861 -9.860 1.00 79.88 102 ARG A N 1
ATOM 763 C CA . ARG A 1 102 ? 8.330 -6.800 -10.502 1.00 79.88 102 ARG A CA 1
ATOM 764 C C . ARG A 1 102 ? 9.690 -6.160 -10.790 1.00 79.88 102 ARG A C 1
ATOM 766 O O . ARG A 1 102 ? 10.269 -6.317 -11.860 1.00 79.88 102 ARG A O 1
ATOM 773 N N . VAL A 1 103 ? 10.213 -5.380 -9.850 1.00 74.25 103 VAL A N 1
ATOM 774 C CA . VAL A 1 103 ? 11.517 -4.738 -10.023 1.00 74.25 103 VAL A CA 1
ATOM 775 C C . VAL A 1 103 ? 12.661 -5.752 -9.886 1.00 74.25 103 VAL A C 1
ATOM 777 O O . VAL A 1 103 ? 12.745 -6.434 -8.864 1.00 74.25 103 VAL A O 1
ATOM 780 N N . PRO A 1 104 ? 13.616 -5.808 -10.833 1.00 64.31 104 PRO A N 1
ATOM 781 C CA . PRO A 1 104 ? 14.801 -6.642 -10.680 1.00 64.31 104 PRO A CA 1
ATOM 782 C C . PRO A 1 104 ? 15.676 -6.105 -9.537 1.00 64.31 104 PRO A C 1
ATOM 784 O O . PRO A 1 104 ? 16.242 -5.009 -9.613 1.00 64.31 104 PRO A O 1
ATOM 787 N N . LEU A 1 105 ? 15.789 -6.882 -8.457 1.00 61.03 105 LEU A N 1
ATOM 788 C CA . LEU A 1 105 ? 16.692 -6.588 -7.337 1.00 61.03 105 LEU A CA 1
ATOM 789 C C . LEU A 1 105 ? 18.085 -7.220 -7.497 1.00 61.03 105 LEU A C 1
ATOM 791 O O . LEU A 1 105 ? 19.007 -6.888 -6.748 1.00 61.03 105 LEU A O 1
ATOM 795 N N . VAL A 1 106 ? 18.248 -8.099 -8.486 1.00 54.97 106 VAL A N 1
ATOM 796 C CA . VAL A 1 106 ? 19.513 -8.713 -8.907 1.00 54.97 106 VAL A CA 1
ATOM 797 C C . VAL A 1 106 ? 19.514 -8.753 -10.436 1.00 54.97 106 VAL A C 1
ATOM 799 O O . VAL A 1 106 ? 18.537 -9.194 -11.032 1.00 54.97 106 VAL A O 1
ATOM 802 N N . MET A 1 107 ? 20.588 -8.281 -11.068 1.00 54.50 107 MET A N 1
ATOM 803 C CA . MET A 1 107 ? 20.831 -8.468 -12.503 1.00 54.50 107 MET A CA 1
ATOM 804 C C . MET A 1 107 ? 22.193 -9.140 -12.662 1.00 54.50 107 MET A C 1
ATOM 806 O O . MET A 1 107 ? 23.162 -8.680 -12.069 1.00 54.50 107 MET A O 1
ATOM 810 N N . ASP A 1 108 ? 22.261 -10.241 -13.414 1.00 51.62 108 ASP A N 1
ATOM 811 C CA . ASP A 1 108 ? 23.510 -10.931 -13.784 1.00 51.62 108 ASP A CA 1
ATOM 812 C C . ASP A 1 108 ? 24.473 -11.254 -12.619 1.00 51.62 108 ASP A C 1
ATOM 814 O O . ASP A 1 108 ? 25.692 -11.244 -12.769 1.00 51.62 108 ASP A O 1
ATOM 818 N N . GLY A 1 109 ? 23.934 -11.559 -11.433 1.00 50.53 109 GLY A N 1
ATOM 819 C CA . GLY A 1 109 ? 24.731 -11.866 -10.238 1.00 50.53 109 GLY A CA 1
ATOM 820 C C . GLY A 1 109 ? 25.272 -10.639 -9.494 1.00 50.53 109 GLY A C 1
ATOM 821 O O . GLY A 1 109 ? 25.804 -10.795 -8.392 1.00 50.53 109 GLY A O 1
ATOM 822 N N . ASP A 1 110 ? 25.060 -9.433 -10.024 1.00 46.69 110 ASP A N 1
ATOM 823 C CA . ASP A 1 110 ? 25.348 -8.179 -9.343 1.00 46.69 110 ASP A CA 1
ATOM 824 C C . ASP A 1 110 ? 24.105 -7.678 -8.580 1.00 46.69 110 ASP A C 1
ATOM 826 O O . ASP A 1 110 ? 22.991 -7.621 -9.120 1.00 46.69 110 ASP A O 1
ATOM 830 N N . PRO A 1 111 ? 24.247 -7.299 -7.296 1.00 54.19 111 PRO A N 1
ATOM 831 C CA . PRO A 1 111 ? 23.155 -6.686 -6.563 1.00 54.19 111 PRO A CA 1
ATOM 832 C C . PRO A 1 111 ? 22.829 -5.331 -7.195 1.00 54.19 111 PRO A C 1
ATOM 834 O O . PRO A 1 111 ? 23.617 -4.386 -7.113 1.00 54.19 111 PRO A O 1
ATOM 837 N N . VAL A 1 112 ? 21.632 -5.204 -7.770 1.00 57.00 112 VAL A N 1
ATOM 838 C CA . VAL A 1 112 ? 21.079 -3.891 -8.099 1.00 57.00 112 VAL A CA 1
ATOM 839 C C . VAL A 1 112 ? 21.005 -3.124 -6.787 1.00 57.00 112 VAL A C 1
ATOM 841 O O . VAL A 1 112 ? 20.457 -3.639 -5.815 1.00 57.00 112 VAL A O 1
ATOM 844 N N . THR A 1 113 ? 21.593 -1.926 -6.714 1.00 59.22 113 THR A N 1
ATOM 845 C CA . THR A 1 113 ? 21.659 -1.184 -5.447 1.00 59.22 113 THR A CA 1
ATOM 846 C C . THR A 1 113 ? 20.227 -0.895 -4.983 1.00 59.22 113 THR A C 1
ATOM 848 O O . THR A 1 113 ? 19.592 0.000 -5.545 1.00 59.22 113 THR A O 1
ATOM 851 N N . PRO A 1 114 ? 19.690 -1.569 -3.945 1.00 59.75 114 PRO A N 1
ATOM 852 C CA . PRO A 1 114 ? 18.257 -1.505 -3.653 1.00 59.75 114 PRO A CA 1
ATOM 853 C C . PRO A 1 114 ? 17.818 -0.093 -3.232 1.00 59.75 114 PRO A C 1
ATOM 855 O O . PRO A 1 114 ? 16.653 0.269 -3.336 1.00 59.75 114 PRO A O 1
ATOM 858 N N . ARG A 1 115 ? 18.777 0.764 -2.845 1.00 64.25 115 ARG A N 1
ATOM 859 C CA . ARG A 1 115 ? 18.576 2.192 -2.548 1.00 64.25 115 ARG A CA 1
ATOM 860 C C . ARG A 1 115 ? 18.027 3.012 -3.718 1.00 64.25 115 ARG A C 1
ATOM 862 O O . ARG A 1 115 ? 17.454 4.071 -3.478 1.00 64.25 115 ARG A O 1
ATOM 869 N N . GLN A 1 116 ? 18.185 2.578 -4.969 1.00 69.88 116 GLN A N 1
ATOM 870 C CA . GLN A 1 116 ? 17.541 3.292 -6.078 1.00 69.88 116 GLN A CA 1
ATOM 871 C C . GLN A 1 116 ? 16.018 3.106 -6.049 1.00 69.88 116 GLN A C 1
ATOM 873 O O . GLN A 1 116 ? 15.280 4.012 -6.423 1.00 69.88 116 GLN A O 1
ATOM 878 N N . TRP A 1 117 ? 15.560 2.003 -5.462 1.00 71.69 117 TRP A N 1
ATOM 879 C CA . TRP A 1 117 ? 14.177 1.551 -5.464 1.00 71.69 117 TRP A CA 1
ATOM 880 C C . TRP A 1 117 ? 13.387 1.886 -4.199 1.00 71.69 117 TRP A C 1
ATOM 882 O O . TRP A 1 117 ? 12.170 1.957 -4.268 1.00 71.69 117 TRP A O 1
ATOM 892 N N . ILE A 1 118 ? 14.058 2.185 -3.084 1.00 75.69 118 ILE A N 1
ATOM 893 C CA . ILE A 1 118 ? 13.435 2.690 -1.845 1.00 75.69 118 ILE A CA 1
ATOM 894 C C . ILE A 1 118 ? 14.010 4.044 -1.434 1.00 75.69 118 ILE A C 1
ATOM 896 O O . ILE A 1 118 ? 15.125 4.404 -1.822 1.00 75.69 118 ILE A O 1
ATOM 900 N N . SER A 1 119 ? 13.254 4.835 -0.682 1.00 75.81 119 SER A N 1
ATOM 901 C CA . SER A 1 119 ? 13.676 6.152 -0.190 1.00 75.81 119 SER A CA 1
ATOM 902 C C . SER A 1 119 ? 13.889 6.192 1.328 1.00 75.81 119 SER A C 1
ATOM 904 O O . SER A 1 119 ? 13.445 5.323 2.084 1.00 75.81 119 SER A O 1
ATOM 906 N N . GLY A 1 120 ? 14.583 7.238 1.787 1.00 76.88 120 GLY A N 1
ATOM 907 C CA . GLY A 1 120 ? 14.724 7.549 3.208 1.00 76.88 120 GLY A CA 1
ATOM 908 C C . GLY A 1 120 ? 15.617 6.574 3.981 1.00 76.88 120 GLY A C 1
ATOM 909 O O . GLY A 1 120 ? 16.707 6.217 3.537 1.00 76.88 120 GLY A O 1
ATOM 910 N N . LYS A 1 121 ? 15.169 6.203 5.187 1.00 76.31 121 LYS A N 1
ATOM 911 C CA . LYS A 1 121 ? 15.897 5.338 6.136 1.00 76.31 121 LYS A CA 1
ATOM 912 C C . LYS A 1 121 ? 15.472 3.862 6.071 1.00 76.31 121 LYS A C 1
ATOM 914 O O . LYS A 1 121 ? 15.820 3.106 6.973 1.00 76.31 121 LYS A O 1
ATOM 919 N N . ARG A 1 122 ? 14.700 3.463 5.053 1.00 78.38 122 ARG A N 1
ATOM 920 C CA . ARG A 1 122 ? 14.204 2.087 4.895 1.00 78.38 122 ARG A CA 1
ATOM 921 C C . ARG A 1 122 ? 15.363 1.104 4.724 1.00 78.38 122 ARG A C 1
ATOM 923 O O . ARG A 1 122 ? 16.364 1.436 4.085 1.00 78.38 122 ARG A O 1
ATOM 930 N N . ASP A 1 123 ? 15.233 -0.084 5.311 1.00 73.56 123 ASP A N 1
ATOM 931 C CA . ASP A 1 123 ? 16.284 -1.099 5.280 1.00 73.56 123 ASP A CA 1
ATOM 932 C C . ASP A 1 123 ? 16.233 -1.902 3.963 1.00 73.56 123 ASP A C 1
ATOM 934 O O . ASP A 1 123 ? 15.314 -2.695 3.748 1.00 73.56 123 ASP A O 1
ATOM 938 N N . PRO A 1 124 ? 17.226 -1.758 3.069 1.00 66.31 124 PRO A N 1
ATOM 939 C CA . PRO A 1 124 ? 17.263 -2.497 1.811 1.00 66.31 124 PRO A CA 1
ATOM 940 C C . PRO A 1 124 ? 17.381 -4.017 1.987 1.00 66.31 124 PRO A C 1
ATOM 942 O O . PRO A 1 124 ? 17.138 -4.743 1.026 1.00 66.31 124 PRO A O 1
ATOM 945 N N . SER A 1 125 ? 17.754 -4.525 3.167 1.00 66.69 125 SER A N 1
ATOM 946 C CA . SER A 1 125 ? 17.804 -5.970 3.421 1.00 66.69 125 SER A CA 1
ATOM 947 C C . SER A 1 125 ? 16.419 -6.610 3.322 1.00 66.69 125 SER A C 1
ATOM 949 O O . SER A 1 125 ? 16.278 -7.724 2.815 1.00 66.69 125 SER A O 1
ATOM 951 N N . VAL A 1 126 ? 15.385 -5.860 3.713 1.00 67.25 126 VAL A N 1
ATOM 952 C CA . VAL A 1 126 ? 14.015 -6.351 3.707 1.00 67.25 126 VAL A CA 1
ATOM 953 C C . VAL A 1 126 ? 13.535 -6.523 2.267 1.00 67.25 126 VAL A C 1
ATOM 955 O O . VAL A 1 126 ? 12.893 -7.530 1.998 1.00 67.25 126 VAL A O 1
ATOM 958 N N . LEU A 1 127 ? 13.951 -5.656 1.325 1.00 64.75 127 LEU A N 1
ATOM 959 C CA . LEU A 1 127 ? 13.660 -5.770 -0.118 1.00 64.75 127 LEU A CA 1
ATOM 960 C C . LEU A 1 127 ? 14.009 -7.145 -0.693 1.00 64.75 127 LEU A C 1
ATOM 962 O O . LEU A 1 127 ? 13.191 -7.717 -1.399 1.00 64.75 127 LEU A O 1
ATOM 966 N N . ARG A 1 128 ? 15.158 -7.730 -0.331 1.00 62.50 128 ARG A N 1
ATOM 967 C CA . ARG A 1 128 ? 15.516 -9.090 -0.777 1.00 62.50 128 ARG A CA 1
ATOM 968 C C . ARG A 1 128 ? 14.544 -10.164 -0.294 1.00 62.50 128 ARG A C 1
ATOM 970 O O . ARG A 1 128 ? 14.388 -11.166 -0.966 1.00 62.50 128 ARG A O 1
ATOM 977 N N . THR A 1 129 ? 13.915 -9.967 0.861 1.00 62.81 129 THR A N 1
ATOM 978 C CA . THR A 1 129 ? 12.879 -10.879 1.372 1.00 62.81 129 THR A CA 1
ATOM 979 C C . THR A 1 129 ? 11.485 -10.544 0.844 1.00 62.81 129 THR A C 1
ATOM 981 O O . THR A 1 129 ? 10.594 -11.376 0.946 1.00 62.81 129 THR A O 1
ATOM 984 N N . MET A 1 130 ? 11.283 -9.327 0.321 1.00 59.44 130 MET A N 1
ATOM 985 C CA . MET A 1 130 ? 10.010 -8.882 -0.262 1.00 59.44 130 MET A CA 1
ATOM 986 C C . MET A 1 130 ? 9.855 -9.294 -1.716 1.00 59.44 130 MET A C 1
ATOM 988 O O . MET A 1 130 ? 8.779 -9.097 -2.262 1.00 59.44 130 MET A O 1
ATOM 992 N N . TYR A 1 131 ? 10.935 -9.749 -2.343 1.00 60.38 131 TYR A N 1
ATOM 993 C CA . TYR A 1 131 ? 10.981 -10.154 -3.732 1.00 60.38 131 TYR A CA 1
ATOM 994 C C . TYR A 1 131 ? 11.228 -11.637 -3.780 1.00 60.38 131 TYR A C 1
ATOM 996 O O . TYR A 1 131 ? 12.311 -12.118 -3.457 1.00 60.38 131 TYR A O 1
ATOM 1004 N N . SER A 1 132 ? 10.194 -12.342 -4.170 1.00 62.88 132 SER A N 1
ATOM 1005 C CA . SER A 1 132 ? 10.340 -13.667 -4.709 1.00 62.88 132 SER A CA 1
ATOM 1006 C C . SER A 1 132 ? 10.610 -13.540 -6.216 1.00 62.88 132 SER A C 1
ATOM 1008 O O . SER A 1 132 ? 10.358 -12.484 -6.809 1.00 62.88 132 SER A O 1
ATOM 1010 N N . ASP A 1 133 ? 11.198 -14.563 -6.836 1.00 63.34 133 ASP A N 1
ATOM 1011 C CA . ASP A 1 133 ? 11.697 -14.473 -8.219 1.00 63.34 133 ASP A CA 1
ATOM 1012 C C . ASP A 1 133 ? 10.586 -14.121 -9.230 1.00 63.34 133 ASP A C 1
ATOM 1014 O O . ASP A 1 133 ? 10.862 -13.525 -10.272 1.00 63.34 133 ASP A O 1
ATOM 1018 N N . ASN A 1 134 ? 9.320 -14.388 -8.882 1.00 69.62 134 ASN A N 1
ATOM 1019 C CA . ASN A 1 134 ? 8.147 -14.079 -9.704 1.00 69.62 134 ASN A CA 1
ATOM 1020 C C . ASN A 1 134 ? 7.447 -12.748 -9.345 1.00 69.62 134 ASN A C 1
ATOM 1022 O O . ASN A 1 134 ? 6.399 -12.416 -9.911 1.00 69.62 134 ASN A O 1
ATOM 1026 N N . GLY A 1 135 ? 8.051 -11.945 -8.463 1.00 79.81 135 GLY A N 1
ATOM 1027 C CA . GLY A 1 135 ? 7.578 -10.620 -8.057 1.00 79.81 135 GLY A CA 1
ATOM 1028 C C . GLY A 1 135 ? 6.579 -10.634 -6.898 1.00 79.81 135 GLY A C 1
ATOM 1029 O O . GLY A 1 135 ? 6.287 -11.671 -6.307 1.00 79.81 13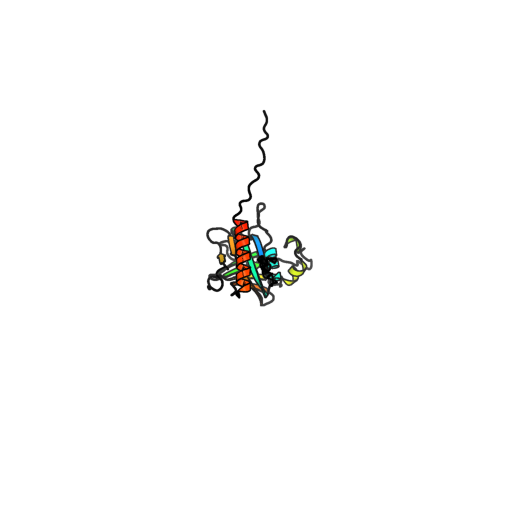5 GLY A O 1
ATOM 1030 N N . SER A 1 136 ? 6.053 -9.451 -6.577 1.00 87.56 136 SER A N 1
ATOM 1031 C CA . SER A 1 136 ? 5.126 -9.260 -5.459 1.00 87.56 136 SER A CA 1
ATOM 1032 C C . SER A 1 136 ? 3.906 -8.453 -5.862 1.00 87.56 136 SER A C 1
ATOM 1034 O O . SER A 1 136 ? 3.956 -7.656 -6.799 1.00 87.56 136 SER A O 1
ATOM 1036 N N . ALA A 1 137 ? 2.811 -8.640 -5.138 1.00 91.25 137 ALA A N 1
ATOM 1037 C CA . ALA A 1 137 ? 1.552 -7.965 -5.391 1.00 91.25 137 ALA A CA 1
ATOM 1038 C C . ALA A 1 137 ? 0.957 -7.368 -4.113 1.00 91.25 137 ALA A C 1
ATOM 1040 O O . ALA A 1 137 ? 1.079 -7.934 -3.027 1.00 91.25 137 ALA A O 1
ATOM 1041 N N . ILE A 1 138 ? 0.281 -6.230 -4.249 1.00 94.25 138 ILE A N 1
ATOM 1042 C CA . ILE A 1 138 ? -0.629 -5.694 -3.233 1.00 94.25 138 ILE A CA 1
ATOM 1043 C C . ILE A 1 138 ? -2.026 -5.761 -3.837 1.00 94.25 138 ILE A C 1
ATOM 1045 O O . ILE A 1 138 ? -2.287 -5.068 -4.818 1.00 94.25 138 ILE A O 1
ATOM 1049 N N . ALA A 1 139 ? -2.899 -6.589 -3.271 1.00 94.44 139 ALA A N 1
ATOM 1050 C CA . ALA A 1 139 ? -4.293 -6.701 -3.685 1.00 94.44 139 ALA A CA 1
ATOM 1051 C C . ALA A 1 139 ? -5.163 -5.893 -2.719 1.00 94.44 139 ALA A C 1
ATOM 1053 O O . ALA A 1 139 ? -5.155 -6.133 -1.511 1.00 94.44 139 ALA A O 1
ATOM 1054 N N . ILE A 1 140 ? -5.876 -4.899 -3.235 1.00 93.56 140 ILE A N 1
ATOM 1055 C CA . ILE A 1 140 ? -6.735 -4.004 -2.466 1.00 93.56 140 ILE A CA 1
ATOM 1056 C C . ILE A 1 140 ? -8.179 -4.368 -2.761 1.00 93.56 140 ILE A C 1
ATOM 1058 O O . ILE A 1 140 ? -8.688 -4.097 -3.847 1.00 93.56 140 ILE A O 1
ATOM 1062 N N . HIS A 1 141 ? -8.840 -4.951 -1.770 1.00 89.12 141 HIS A N 1
ATOM 1063 C CA . HIS A 1 141 ? -10.221 -5.392 -1.894 1.00 89.12 141 HIS A CA 1
ATOM 1064 C C . HIS A 1 141 ? -11.173 -4.222 -1.632 1.00 89.12 141 HIS A C 1
ATOM 1066 O O . HIS A 1 141 ? -11.011 -3.471 -0.661 1.00 89.12 141 HIS A O 1
ATOM 1072 N N . ASN A 1 142 ? -12.182 -4.058 -2.490 1.00 73.19 142 ASN A N 1
ATOM 1073 C CA . ASN A 1 142 ? -13.225 -3.050 -2.339 1.00 73.19 142 ASN A CA 1
ATOM 1074 C C . ASN A 1 142 ? -13.978 -3.299 -1.021 1.00 73.19 142 ASN A C 1
ATOM 1076 O O . ASN A 1 142 ? -14.801 -4.204 -0.916 1.00 73.19 142 ASN A O 1
ATOM 1080 N N . GLY A 1 143 ? -13.737 -2.458 -0.008 1.00 61.84 143 GLY A N 1
ATOM 1081 C CA . GLY A 1 143 ? -14.361 -2.532 1.327 1.00 61.84 143 GLY A CA 1
ATOM 1082 C C . GLY A 1 143 ? -15.875 -2.253 1.375 1.00 61.84 143 GLY A C 1
ATOM 1083 O O . GLY A 1 143 ? -16.402 -1.873 2.420 1.00 61.84 143 GLY A O 1
ATOM 1084 N N . ASN A 1 144 ? -16.585 -2.408 0.252 1.00 57.06 144 ASN A N 1
ATOM 1085 C 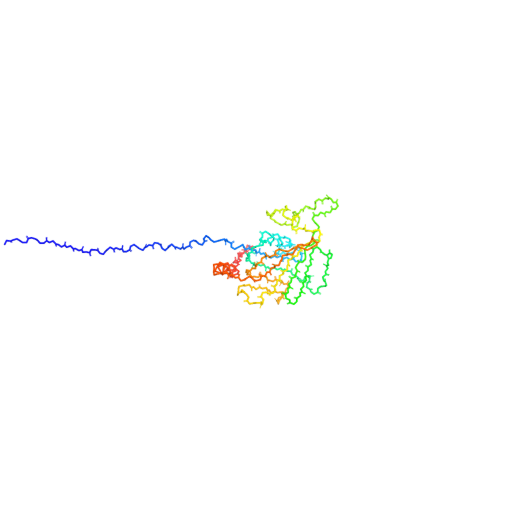CA . ASN A 1 144 ? -18.040 -2.260 0.139 1.00 57.06 144 ASN A CA 1
ATOM 1086 C C . ASN A 1 144 ? -18.817 -3.396 0.822 1.00 57.06 144 ASN A C 1
ATOM 1088 O O . ASN A 1 144 ? -20.044 -3.353 0.895 1.00 57.06 144 ASN A O 1
ATOM 1092 N N . ASP A 1 145 ? -18.131 -4.391 1.376 1.00 54.62 145 ASP A N 1
ATOM 1093 C CA . ASP A 1 145 ? -18.717 -5.524 2.083 1.00 54.62 145 ASP A CA 1
ATOM 1094 C C . ASP A 1 145 ? -19.174 -5.200 3.523 1.00 54.62 145 ASP A C 1
ATOM 1096 O O . ASP A 1 145 ? -19.516 -6.100 4.290 1.00 54.62 145 ASP A O 1
ATOM 1100 N N . SER A 1 146 ? -19.295 -3.911 3.875 1.00 50.12 146 SER A N 1
ATOM 1101 C CA . SER A 1 146 ? -19.948 -3.377 5.090 1.00 50.12 146 SER A CA 1
ATOM 1102 C C . SER A 1 146 ? -19.275 -3.686 6.438 1.00 50.12 146 SER A C 1
ATOM 1104 O O . SER A 1 146 ? -19.872 -3.470 7.494 1.00 50.12 146 SER A O 1
ATOM 1106 N N . ARG A 1 147 ? -18.020 -4.153 6.441 1.00 63.91 147 ARG A N 1
ATOM 1107 C CA . ARG A 1 147 ? -17.348 -4.643 7.663 1.00 63.91 147 ARG A CA 1
ATOM 1108 C C . ARG A 1 147 ? -16.751 -3.550 8.552 1.00 63.91 147 ARG A C 1
ATOM 1110 O O . ARG A 1 147 ? -16.605 -3.765 9.756 1.00 63.91 147 ARG A O 1
ATOM 1117 N N . ASN A 1 148 ? -16.425 -2.382 7.993 1.00 74.19 148 ASN A N 1
ATOM 1118 C CA . ASN A 1 148 ? -15.837 -1.271 8.740 1.00 74.19 148 ASN A CA 1
ATOM 1119 C C . ASN A 1 148 ? -16.283 0.095 8.189 1.00 74.19 148 ASN A C 1
ATOM 1121 O O . ASN A 1 148 ? -15.996 0.393 7.032 1.00 74.19 148 ASN A O 1
ATOM 1125 N N . PRO A 1 149 ? -16.927 0.961 8.994 1.00 79.94 149 PRO A N 1
ATOM 1126 C CA . PRO A 1 149 ? -17.429 2.253 8.521 1.00 79.94 149 PRO A CA 1
ATOM 1127 C C . PRO A 1 149 ? -16.332 3.291 8.224 1.00 79.94 149 PRO A C 1
ATOM 1129 O O . PRO A 1 149 ? -16.631 4.337 7.649 1.00 79.94 149 PRO A O 1
ATOM 1132 N N . LEU A 1 150 ? -15.084 3.054 8.642 1.00 88.00 150 LEU A N 1
ATOM 1133 C CA . LEU A 1 150 ? -13.960 3.967 8.407 1.00 88.00 150 LEU A CA 1
ATOM 1134 C C . LEU A 1 150 ? -13.170 3.625 7.143 1.00 88.00 150 LEU A C 1
ATOM 1136 O O . LEU A 1 150 ? -12.525 4.511 6.581 1.00 88.00 150 LEU A O 1
ATOM 1140 N N . SER A 1 151 ? -13.195 2.360 6.722 1.00 88.75 151 SER A N 1
ATOM 1141 C CA . SER A 1 151 ? -12.431 1.877 5.576 1.00 88.75 151 SER A CA 1
ATOM 1142 C C . SER A 1 151 ? -13.134 2.260 4.285 1.00 88.75 151 SER A C 1
ATOM 1144 O O . SER A 1 151 ? -14.293 1.924 4.057 1.00 88.75 151 SER A O 1
ATOM 1146 N N . ARG A 1 152 ? -12.419 2.975 3.425 1.00 88.12 152 ARG A N 1
ATOM 1147 C CA . ARG A 1 152 ? -12.886 3.378 2.108 1.00 88.12 152 ARG A CA 1
ATOM 1148 C C . ARG A 1 152 ? -11.763 3.167 1.112 1.00 88.12 152 ARG A C 1
ATOM 1150 O O . ARG A 1 152 ? -10.705 3.783 1.231 1.00 88.12 152 ARG A O 1
ATOM 1157 N N . PHE A 1 153 ? -12.015 2.316 0.132 1.00 88.56 153 PHE A N 1
ATOM 1158 C CA . PHE A 1 153 ? -11.214 2.253 -1.075 1.00 88.56 153 PHE A CA 1
ATOM 1159 C C . PHE A 1 153 ? -12.028 2.867 -2.210 1.00 88.56 153 PHE A C 1
ATOM 1161 O O . PHE A 1 153 ? -13.219 2.596 -2.354 1.00 88.56 153 PHE A O 1
ATOM 1168 N N . GLN A 1 154 ? -11.410 3.786 -2.937 1.00 88.00 154 GLN A N 1
ATOM 1169 C CA . GLN A 1 154 ? -11.981 4.424 -4.113 1.00 88.00 154 GLN A CA 1
ATOM 1170 C C . GLN A 1 154 ? -11.020 4.174 -5.268 1.00 88.00 154 GLN A C 1
ATOM 1172 O O . GLN A 1 154 ? -10.022 4.899 -5.365 1.00 88.00 154 GLN A O 1
ATOM 1177 N N . PRO A 1 155 ? -11.295 3.174 -6.119 1.00 85.31 155 PRO A N 1
ATOM 1178 C CA . PRO A 1 155 ? -10.583 3.059 -7.376 1.00 85.31 155 PRO A CA 1
ATOM 1179 C C . PRO A 1 155 ? -10.977 4.257 -8.248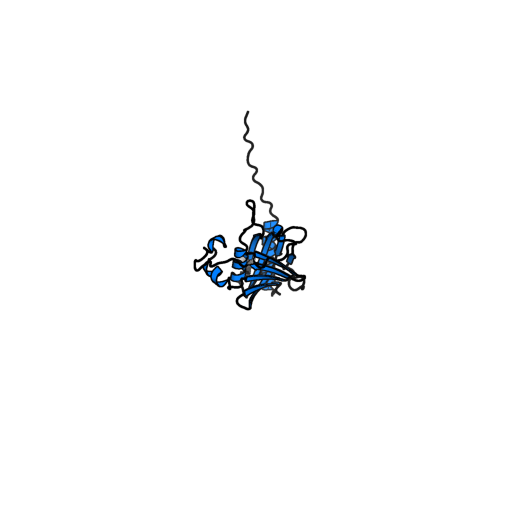 1.00 85.31 155 PRO A C 1
ATOM 1181 O O . PRO A 1 155 ? -12.156 4.451 -8.539 1.00 85.31 155 PRO A O 1
ATOM 1184 N N . HIS A 1 156 ? -9.998 5.096 -8.587 1.00 79.44 156 HIS A N 1
ATOM 1185 C CA . HIS A 1 156 ? -10.068 6.117 -9.643 1.00 79.44 156 HIS A CA 1
ATOM 1186 C C . HIS A 1 156 ? -11.360 6.985 -9.755 1.00 79.44 156 HIS A C 1
ATOM 1188 O O . HIS A 1 156 ? -11.795 7.340 -10.852 1.00 79.44 156 HIS A O 1
ATOM 1194 N N . VAL A 1 157 ? -12.004 7.379 -8.643 1.00 59.66 157 VAL A N 1
ATOM 1195 C CA . VAL A 1 157 ? -13.251 8.182 -8.684 1.00 59.66 157 VAL A CA 1
ATOM 1196 C C . VAL A 1 157 ? -12.953 9.655 -9.003 1.00 59.66 157 VAL A C 1
ATOM 1198 O O . VAL A 1 157 ? -12.267 10.325 -8.237 1.00 59.66 157 VAL A O 1
ATOM 1201 N N . GLU A 1 158 ? -13.520 10.170 -10.103 1.00 55.62 158 GLU A N 1
ATOM 1202 C CA . GLU A 1 158 ? -13.435 11.584 -10.541 1.00 55.62 158 GLU A CA 1
ATOM 1203 C C . GLU A 1 158 ? -12.008 12.111 -10.816 1.00 55.62 158 GLU A C 1
ATOM 1205 O O . GLU A 1 158 ? -11.778 13.321 -10.832 1.00 55.62 158 GLU A O 1
ATOM 1210 N N . GLY A 1 159 ? -11.034 11.233 -11.068 1.00 61.00 159 GLY A N 1
ATOM 1211 C CA . GLY A 1 159 ? -9.655 11.654 -11.308 1.00 61.00 159 GLY A CA 1
ATOM 1212 C C . GLY A 1 159 ? -8.677 10.503 -11.528 1.00 61.00 159 GLY A C 1
ATOM 1213 O O . GLY A 1 159 ? -9.060 9.342 -11.622 1.00 61.00 159 GLY A O 1
ATOM 1214 N N . SER A 1 160 ? -7.396 10.852 -11.610 1.00 78.38 160 SER A N 1
ATOM 1215 C CA . SER A 1 160 ? -6.287 9.968 -11.974 1.00 78.38 160 SER A CA 1
ATOM 1216 C C . SER A 1 160 ? -5.661 9.201 -10.806 1.00 78.38 160 SER A C 1
ATOM 1218 O O . SER A 1 160 ? -4.556 8.694 -10.958 1.00 78.38 160 SER A O 1
ATOM 1220 N N . ASN A 1 161 ? -6.312 9.133 -9.639 1.00 88.56 161 ASN A N 1
ATOM 1221 C CA . ASN A 1 161 ? -5.712 8.570 -8.429 1.00 88.56 161 ASN A CA 1
ATOM 1222 C C . ASN A 1 161 ? -6.565 7.455 -7.821 1.00 88.56 161 ASN A C 1
ATOM 1224 O O . ASN A 1 161 ? -7.773 7.617 -7.651 1.00 88.56 161 ASN A O 1
ATOM 1228 N N . ASP A 1 162 ? -5.913 6.394 -7.357 1.00 91.19 162 ASP A N 1
ATOM 1229 C CA . ASP A 1 162 ? -6.493 5.481 -6.376 1.00 91.19 162 ASP A CA 1
ATOM 1230 C C . ASP A 1 162 ? -6.351 6.062 -4.968 1.00 91.19 162 ASP A C 1
ATOM 1232 O O . ASP A 1 162 ? -5.295 6.581 -4.592 1.00 91.19 162 ASP A O 1
ATOM 1236 N N . ILE A 1 163 ? -7.413 5.959 -4.166 1.00 90.88 163 ILE A N 1
ATOM 1237 C CA . ILE A 1 163 ? -7.437 6.475 -2.793 1.00 90.88 163 ILE A CA 1
ATOM 1238 C C . ILE A 1 163 ? -7.814 5.350 -1.836 1.00 90.88 163 ILE A C 1
ATOM 1240 O O . ILE A 1 163 ? -8.930 4.828 -1.885 1.00 90.88 163 ILE A O 1
ATOM 1244 N N . LEU A 1 164 ? -6.907 5.034 -0.911 1.00 91.94 164 LEU A N 1
ATOM 1245 C CA . LEU A 1 164 ? -7.124 4.057 0.152 1.00 91.94 164 LEU A CA 1
ATOM 1246 C C . LEU A 1 164 ? -7.027 4.758 1.508 1.00 91.94 164 LEU A C 1
ATOM 1248 O O . LEU A 1 164 ? -5.969 5.255 1.900 1.00 91.94 164 LEU A O 1
ATOM 1252 N N . PHE A 1 165 ? -8.155 4.797 2.214 1.00 92.06 165 PHE A N 1
ATOM 1253 C CA . PHE A 1 165 ? -8.283 5.436 3.517 1.00 92.06 165 PHE A CA 1
ATOM 1254 C C . PHE A 1 165 ? -8.892 4.475 4.536 1.00 92.06 165 PHE A C 1
ATOM 1256 O O . PHE A 1 165 ? -9.888 3.811 4.249 1.00 92.06 165 PHE A O 1
ATOM 1263 N N . GLY A 1 166 ? -8.348 4.448 5.746 1.00 92.25 166 GLY A N 1
ATOM 1264 C CA . GLY A 1 166 ? -8.901 3.702 6.869 1.00 92.25 166 GLY A CA 1
ATOM 1265 C C . GLY A 1 166 ? -8.172 2.393 7.179 1.00 92.25 166 GLY A C 1
ATOM 1266 O O . GLY A 1 166 ? -7.127 2.095 6.604 1.00 92.25 166 GLY A O 1
ATOM 1267 N N . PRO A 1 167 ? -8.688 1.618 8.140 1.00 92.75 167 PRO A N 1
ATOM 1268 C CA . PRO A 1 167 ? -8.031 0.415 8.642 1.00 92.75 167 PRO A CA 1
ATOM 1269 C C . PRO A 1 167 ? -8.192 -0.790 7.700 1.00 92.75 167 PRO A C 1
ATOM 1271 O O . PRO A 1 167 ? -9.310 -1.170 7.343 1.00 92.75 167 PRO A O 1
ATOM 1274 N N . TYR A 1 168 ? -7.081 -1.444 7.363 1.00 93.38 168 TYR A N 1
ATOM 1275 C CA . TYR A 1 168 ? -7.056 -2.696 6.598 1.00 93.38 168 TYR A CA 1
ATOM 1276 C C . TYR A 1 168 ? -6.188 -3.737 7.307 1.00 93.38 168 TYR A C 1
ATOM 1278 O O . TYR A 1 168 ? -5.112 -3.427 7.826 1.00 93.38 168 TYR A O 1
ATOM 1286 N N . ALA A 1 169 ? -6.663 -4.980 7.331 1.00 93.31 169 ALA A N 1
ATOM 1287 C CA . ALA A 1 169 ? -5.841 -6.130 7.678 1.00 93.31 169 ALA A CA 1
ATOM 1288 C C . ALA A 1 169 ? -4.929 -6.459 6.494 1.00 93.31 169 ALA A C 1
ATOM 1290 O O . ALA A 1 169 ? -5.407 -6.559 5.364 1.00 93.31 169 ALA A O 1
ATOM 1291 N N . ILE A 1 170 ? -3.639 -6.643 6.774 1.00 94.69 170 ILE A N 1
ATOM 1292 C CA . ILE A 1 170 ? -2.625 -7.005 5.783 1.00 94.69 170 ILE A CA 1
ATOM 1293 C C . ILE A 1 170 ? -2.358 -8.500 5.915 1.00 94.69 170 ILE A C 1
ATOM 1295 O O . ILE A 1 170 ? -1.692 -8.935 6.860 1.00 94.69 170 ILE A O 1
ATOM 1299 N N . LYS A 1 171 ? -2.875 -9.298 4.983 1.00 94.25 171 LYS A N 1
ATOM 1300 C CA . LYS A 1 171 ? -2.629 -10.740 4.956 1.00 94.25 171 LYS A CA 1
ATOM 1301 C C . LYS A 1 171 ? -1.595 -11.063 3.886 1.00 94.25 171 LYS A C 1
ATOM 1303 O O . LYS A 1 171 ? -1.796 -10.760 2.722 1.00 94.25 171 LYS A O 1
ATOM 1308 N N . GLU A 1 172 ? -0.498 -11.686 4.294 1.00 92.12 172 GLU A N 1
ATOM 1309 C CA . GLU A 1 172 ? 0.508 -12.206 3.369 1.00 92.12 172 GLU A CA 1
ATOM 1310 C C . GLU A 1 172 ? 0.128 -13.626 2.937 1.00 92.12 172 GLU A C 1
ATOM 1312 O O . GLU A 1 172 ? -0.254 -14.464 3.763 1.00 92.12 172 GLU A O 1
ATOM 1317 N N . SER A 1 173 ? 0.232 -13.890 1.642 1.00 89.81 173 SER A N 1
ATOM 1318 C CA . SER A 1 173 ? 0.156 -15.215 1.042 1.00 89.81 173 SER A CA 1
ATOM 1319 C C . SER A 1 173 ? 1.303 -15.388 0.047 1.00 89.81 173 SER A C 1
ATOM 1321 O O . SER A 1 173 ? 1.836 -14.413 -0.482 1.00 89.81 173 SER A O 1
ATOM 1323 N N . SER A 1 174 ? 1.723 -16.631 -0.172 1.00 84.62 174 SER A N 1
ATOM 1324 C CA . SER A 1 174 ? 2.787 -16.966 -1.116 1.00 84.62 174 SER A CA 1
ATOM 1325 C C . SER A 1 174 ? 2.354 -18.140 -1.982 1.00 84.62 174 SER A C 1
ATOM 1327 O O . SER A 1 174 ? 1.946 -19.165 -1.430 1.00 84.62 174 SER A O 1
ATOM 1329 N N . ASP A 1 175 ? 2.476 -18.001 -3.296 1.00 79.00 175 ASP A N 1
ATOM 1330 C CA . ASP A 1 175 ? 2.193 -19.051 -4.278 1.00 79.00 175 ASP A CA 1
ATOM 1331 C C . ASP A 1 175 ? 3.275 -19.037 -5.359 1.00 79.00 175 ASP A C 1
ATOM 1333 O O . ASP A 1 175 ? 3.609 -17.962 -5.845 1.00 79.00 175 ASP A O 1
ATOM 1337 N N . ASP A 1 176 ? 3.856 -20.196 -5.682 1.00 75.69 176 ASP A N 1
ATOM 1338 C CA . ASP A 1 176 ? 4.945 -20.349 -6.664 1.00 75.69 176 ASP A CA 1
ATOM 1339 C C . ASP A 1 176 ? 6.021 -19.245 -6.603 1.00 75.69 176 ASP A C 1
ATOM 1341 O O . ASP A 1 176 ? 6.338 -18.615 -7.608 1.00 75.69 176 ASP A O 1
ATOM 1345 N N . ASP A 1 177 ? 6.576 -18.956 -5.421 1.00 71.25 177 ASP A N 1
ATOM 1346 C CA . ASP A 1 177 ? 7.545 -17.864 -5.236 1.00 71.25 177 ASP A CA 1
ATOM 1347 C C . ASP A 1 177 ? 7.047 -16.518 -5.813 1.00 71.25 177 ASP A C 1
ATOM 1349 O O . ASP A 1 177 ? 7.808 -15.750 -6.404 1.00 71.25 177 ASP A O 1
ATOM 1353 N N . ALA A 1 178 ? 5.760 -16.217 -5.654 1.00 80.00 178 ALA A N 1
ATOM 1354 C CA . ALA A 1 178 ? 5.147 -14.896 -5.753 1.00 80.00 178 ALA A CA 1
ATOM 1355 C C . ALA A 1 178 ? 4.511 -14.560 -4.397 1.00 80.00 178 ALA A C 1
ATOM 1357 O O . ALA A 1 178 ? 3.831 -15.400 -3.804 1.00 80.00 178 ALA A O 1
ATOM 1358 N N . ILE A 1 179 ? 4.730 -13.347 -3.881 1.00 87.69 179 ILE A N 1
ATOM 1359 C CA . ILE A 1 179 ? 4.158 -12.916 -2.593 1.00 87.69 179 ILE A CA 1
ATOM 1360 C C . ILE A 1 179 ? 3.019 -11.932 -2.844 1.00 87.69 179 ILE A C 1
ATOM 1362 O O . ILE A 1 179 ? 3.217 -10.892 -3.469 1.00 87.69 179 ILE A O 1
ATOM 1366 N N . THR A 1 180 ? 1.840 -12.220 -2.300 1.00 91.50 180 THR A N 1
ATOM 1367 C CA . THR A 1 180 ? 0.678 -11.326 -2.364 1.00 91.50 180 THR A CA 1
ATOM 1368 C C . THR A 1 180 ? 0.324 -10.810 -0.976 1.00 91.50 180 THR A C 1
ATOM 1370 O O . THR A 1 180 ? 0.251 -11.568 -0.008 1.00 91.50 180 THR A O 1
ATOM 1373 N N . PHE A 1 181 ? 0.095 -9.502 -0.878 1.00 94.06 181 PHE A N 1
ATOM 1374 C CA . PHE A 1 181 ? -0.424 -8.842 0.313 1.00 94.06 181 PHE A CA 1
ATOM 1375 C C . PHE A 1 181 ? -1.870 -8.420 0.079 1.00 94.06 181 PHE A C 1
ATOM 1377 O O . PHE A 1 181 ? -2.132 -7.410 -0.574 1.00 94.06 181 PHE A O 1
ATOM 1384 N N . ASP A 1 182 ? -2.800 -9.184 0.638 1.00 94.06 182 ASP A N 1
ATOM 1385 C CA . ASP A 1 182 ? -4.227 -8.902 0.585 1.00 94.06 182 ASP A CA 1
ATOM 1386 C C . ASP A 1 182 ? -4.609 -7.868 1.647 1.00 94.06 182 ASP A C 1
ATOM 1388 O O . ASP A 1 182 ? -4.536 -8.131 2.855 1.00 94.06 182 ASP A O 1
ATOM 1392 N N . LEU A 1 183 ? -5.060 -6.700 1.196 1.00 94.31 183 LEU A N 1
ATOM 1393 C CA . LEU A 1 183 ? -5.580 -5.623 2.028 1.00 94.31 183 LEU A CA 1
ATOM 1394 C C . LEU A 1 183 ? -7.099 -5.733 2.105 1.00 94.31 183 LEU A C 1
ATOM 1396 O O . LEU A 1 183 ? -7.810 -5.424 1.152 1.00 94.31 183 LEU A O 1
ATOM 1400 N N . ASN A 1 184 ? -7.598 -6.147 3.268 1.00 91.38 184 ASN A N 1
ATOM 1401 C CA . ASN A 1 184 ? -9.028 -6.341 3.502 1.00 91.38 184 ASN A CA 1
ATOM 1402 C C . ASN A 1 184 ? -9.538 -5.391 4.581 1.00 91.38 184 ASN A C 1
ATOM 1404 O O . ASN A 1 184 ? -8.906 -5.247 5.632 1.00 91.38 184 ASN A O 1
ATOM 1408 N N . ALA A 1 185 ? -10.707 -4.786 4.365 1.00 88.88 185 ALA A N 1
ATOM 1409 C CA . ALA A 1 185 ? -11.376 -4.019 5.408 1.00 88.88 185 ALA A CA 1
ATOM 1410 C C . ALA A 1 185 ? -11.678 -4.946 6.600 1.00 88.88 185 ALA A C 1
ATOM 1412 O O . ALA A 1 185 ? -12.442 -5.908 6.498 1.00 88.88 185 ALA A O 1
ATOM 1413 N N . SER A 1 186 ? -11.035 -4.688 7.741 1.00 81.19 186 SER A N 1
ATOM 1414 C CA . SER A 1 186 ? -11.136 -5.570 8.906 1.00 81.19 186 SER A CA 1
ATOM 1415 C C . SER A 1 186 ? -12.288 -5.164 9.812 1.00 81.19 186 SER A C 1
ATOM 1417 O O . SER A 1 186 ? -12.476 -3.978 10.095 1.00 81.19 186 SER A O 1
ATOM 1419 N N . PHE A 1 187 ? -12.974 -6.160 10.377 1.00 83.75 187 PHE A N 1
ATOM 1420 C CA . PHE A 1 187 ? -13.741 -5.946 11.599 1.00 83.75 187 PHE A CA 1
ATOM 1421 C C . PHE A 1 187 ? -12.784 -5.531 12.717 1.00 83.75 187 PHE A C 1
ATOM 1423 O O . PHE A 1 187 ? -11.715 -6.127 12.878 1.00 83.75 187 PHE A O 1
ATOM 1430 N N . LEU A 1 188 ? -13.166 -4.506 13.471 1.00 87.31 188 LEU A N 1
ATOM 1431 C CA . LEU A 1 188 ? -12.403 -4.006 14.607 1.00 87.31 188 LEU A CA 1
ATOM 1432 C C . LEU A 1 188 ? -13.186 -4.257 15.888 1.00 87.31 188 LEU A C 1
ATOM 1434 O O . LEU A 1 188 ? -14.404 -4.073 15.924 1.00 87.31 188 LEU A O 1
ATOM 1438 N N . ASP A 1 189 ? -12.478 -4.644 16.945 1.00 89.00 189 ASP A N 1
ATOM 1439 C CA . ASP A 1 189 ? -13.038 -4.563 18.288 1.00 89.00 189 ASP A CA 1
ATOM 1440 C C . ASP A 1 189 ? -13.224 -3.094 18.713 1.00 89.00 189 ASP A C 1
ATOM 1442 O O . ASP A 1 189 ? -12.796 -2.155 18.035 1.00 89.00 189 ASP A O 1
ATOM 1446 N N . SER A 1 190 ? -13.887 -2.877 19.849 1.00 88.06 190 SER A N 1
ATOM 1447 C CA . SER A 1 190 ? -14.204 -1.527 20.322 1.00 88.06 190 SER A CA 1
ATOM 1448 C C . SER A 1 190 ? -12.966 -0.657 20.566 1.00 88.06 190 SER A C 1
ATOM 1450 O O . SER A 1 190 ? -13.032 0.549 20.336 1.00 88.06 190 SER A O 1
ATOM 1452 N N . ALA A 1 191 ? -11.845 -1.239 21.002 1.00 90.00 191 ALA A N 1
ATOM 1453 C CA . ALA A 1 191 ? -10.624 -0.488 21.282 1.00 90.00 191 ALA A CA 1
ATOM 1454 C C . ALA A 1 191 ? -9.916 -0.083 19.981 1.00 90.00 191 ALA A C 1
ATOM 1456 O O . ALA A 1 191 ? -9.573 1.087 19.799 1.00 90.00 191 ALA A O 1
ATOM 1457 N N . ALA A 1 192 ? -9.773 -1.020 19.041 1.00 89.94 192 ALA A N 1
ATOM 1458 C CA . ALA A 1 192 ? -9.188 -0.765 17.730 1.00 89.94 192 ALA A CA 1
ATOM 1459 C C . ALA A 1 192 ? -10.041 0.208 16.898 1.00 89.94 192 ALA A C 1
ATOM 1461 O O . ALA A 1 192 ? -9.498 1.055 16.190 1.00 89.94 192 ALA A O 1
ATOM 1462 N N . LEU A 1 193 ? -11.373 0.145 17.014 1.00 91.38 193 LEU A N 1
ATOM 1463 C CA . LEU A 1 193 ? -12.275 1.098 16.361 1.00 91.38 193 LEU A CA 1
ATOM 1464 C C . LEU A 1 193 ? -12.123 2.514 16.932 1.00 91.38 193 LEU A C 1
ATOM 1466 O O . LEU A 1 193 ? -12.090 3.483 16.171 1.00 91.38 193 LEU A O 1
ATOM 1470 N N . GLN A 1 194 ? -12.011 2.645 18.256 1.00 91.94 194 GLN A N 1
ATOM 1471 C CA . GLN A 1 194 ? -11.780 3.940 18.898 1.00 91.94 194 GLN A CA 1
ATOM 1472 C C . GLN A 1 194 ? -10.444 4.541 18.450 1.00 91.94 194 GLN A C 1
ATOM 1474 O O . GLN A 1 194 ? -10.386 5.715 18.090 1.00 91.94 194 GLN A O 1
ATOM 1479 N N . GLN A 1 195 ? -9.391 3.728 18.400 1.00 92.62 195 GLN A N 1
ATOM 1480 C CA . GLN A 1 195 ? -8.082 4.153 17.919 1.00 92.62 195 GLN A CA 1
ATOM 1481 C C . GLN A 1 195 ? -8.108 4.584 16.447 1.00 92.62 195 GLN A C 1
ATOM 1483 O O . GLN A 1 195 ? -7.626 5.666 16.121 1.00 92.62 195 GLN A O 1
ATOM 1488 N N . ALA A 1 196 ? -8.718 3.788 15.564 1.00 92.06 196 ALA A N 1
ATOM 1489 C CA . ALA A 1 196 ? -8.868 4.142 14.154 1.00 92.06 196 ALA A CA 1
ATOM 1490 C C . ALA A 1 196 ? -9.675 5.438 13.966 1.00 92.06 196 ALA A C 1
ATOM 1492 O O . ALA A 1 196 ? -9.377 6.227 13.072 1.00 92.06 196 ALA A O 1
ATOM 1493 N N . THR A 1 197 ? -10.677 5.684 14.815 1.00 92.81 197 THR A N 1
ATOM 1494 C CA . THR A 1 197 ? -11.457 6.930 14.790 1.00 92.81 197 THR A CA 1
ATOM 1495 C C . THR A 1 197 ? -10.589 8.136 15.143 1.00 92.81 197 THR A C 1
ATOM 1497 O O . THR A 1 197 ? -10.619 9.121 14.411 1.00 92.81 197 THR A O 1
ATOM 1500 N N . ILE A 1 198 ? -9.774 8.037 16.200 1.00 93.06 198 ILE A N 1
ATOM 1501 C CA . ILE A 1 198 ? -8.839 9.101 16.603 1.00 93.06 198 ILE A CA 1
ATOM 1502 C C . ILE A 1 198 ? -7.870 9.419 15.456 1.00 93.06 198 ILE A C 1
ATOM 1504 O O . ILE A 1 198 ? -7.764 10.573 15.050 1.00 93.06 198 ILE A O 1
ATOM 1508 N N . ILE A 1 199 ? -7.248 8.394 14.859 1.00 93.31 199 ILE A N 1
ATOM 1509 C CA . ILE A 1 199 ? -6.348 8.562 13.704 1.00 93.31 199 ILE A CA 1
ATOM 1510 C C . ILE A 1 199 ? -7.077 9.255 12.543 1.00 93.31 199 ILE A C 1
ATOM 1512 O O . ILE A 1 199 ? -6.568 10.208 11.950 1.00 93.31 199 ILE A O 1
ATOM 1516 N N . ALA A 1 200 ? -8.295 8.810 12.219 1.00 92.31 200 ALA A N 1
ATOM 1517 C CA . ALA A 1 200 ? -9.077 9.387 11.132 1.00 92.31 200 ALA A CA 1
ATOM 1518 C C . ALA A 1 200 ? -9.413 10.869 11.371 1.00 92.31 200 ALA A C 1
ATOM 1520 O O . ALA A 1 200 ? -9.424 11.659 10.425 1.00 92.31 200 ALA A O 1
ATOM 1521 N N . GLU A 1 201 ? -9.715 11.256 12.608 1.00 91.38 201 GLU A N 1
ATOM 1522 C CA . GLU A 1 201 ? -9.986 12.645 12.988 1.00 91.38 201 GLU A CA 1
ATOM 1523 C C . GLU A 1 201 ? -8.729 13.516 12.896 1.00 91.38 201 GLU A C 1
ATOM 1525 O O . GLU A 1 201 ? -8.782 14.595 12.301 1.00 91.38 201 GLU A O 1
ATOM 1530 N N . GLU A 1 202 ? -7.592 13.029 13.394 1.00 90.06 202 GLU A N 1
ATOM 1531 C CA . GLU A 1 202 ? -6.305 13.728 13.328 1.00 90.06 202 GLU A CA 1
ATOM 1532 C C . GLU A 1 202 ? -5.868 13.992 11.880 1.00 90.06 202 GLU A C 1
ATOM 1534 O O . GLU A 1 202 ? -5.508 15.124 11.535 1.00 90.06 202 GLU A O 1
ATOM 1539 N N . LEU A 1 203 ? -5.973 12.982 11.009 1.00 89.06 203 LEU A N 1
ATOM 1540 C CA . LEU A 1 203 ? -5.634 13.098 9.586 1.00 89.06 203 LEU A CA 1
ATOM 1541 C C . LEU A 1 203 ? -6.579 14.050 8.837 1.00 89.06 203 LEU A C 1
ATOM 1543 O O . LEU A 1 203 ? -6.147 14.826 7.980 1.00 89.06 203 LEU A O 1
ATOM 1547 N N . ARG A 1 204 ? -7.877 14.052 9.170 1.00 84.31 204 ARG A N 1
ATOM 1548 C CA . ARG A 1 204 ? -8.827 15.028 8.605 1.00 84.31 204 ARG A CA 1
ATOM 1549 C C . ARG A 1 204 ? -8.511 16.450 9.060 1.00 84.31 204 ARG A C 1
ATOM 1551 O O . ARG A 1 204 ? -8.572 17.365 8.241 1.00 84.31 204 ARG A O 1
ATOM 1558 N N . ALA A 1 205 ? -8.149 16.644 10.327 1.00 77.19 205 ALA A N 1
ATOM 1559 C CA . ALA A 1 205 ? -7.794 17.955 10.864 1.00 77.19 205 ALA A CA 1
ATOM 1560 C C . ALA A 1 205 ? -6.529 18.527 10.203 1.00 77.19 205 ALA A C 1
ATOM 1562 O O . ALA A 1 205 ? -6.487 19.715 9.885 1.00 77.19 205 ALA A O 1
ATOM 1563 N N . THR A 1 206 ? -5.527 17.686 9.926 1.00 74.38 206 THR A N 1
ATOM 1564 C CA . THR A 1 206 ? -4.310 18.111 9.210 1.00 74.38 206 THR A CA 1
ATOM 1565 C C . THR A 1 206 ? -4.576 18.443 7.745 1.00 74.38 206 THR A C 1
ATOM 1567 O O . THR A 1 206 ? -4.002 19.399 7.233 1.00 74.38 206 THR A O 1
ATOM 1570 N N . ARG A 1 207 ? -5.484 17.721 7.076 1.00 67.44 207 ARG A N 1
ATOM 1571 C CA . ARG A 1 207 ? -5.898 18.019 5.691 1.00 67.44 207 ARG A CA 1
ATOM 1572 C C . ARG A 1 207 ? -6.751 19.282 5.555 1.00 67.44 207 ARG A C 1
ATOM 1574 O O . ARG A 1 207 ? -6.740 19.907 4.500 1.00 67.44 207 ARG A O 1
ATOM 1581 N N . ALA A 1 208 ? -7.499 19.648 6.596 1.00 45.78 208 ALA A N 1
ATOM 1582 C CA . ALA A 1 208 ? -8.393 20.806 6.590 1.00 45.78 208 ALA A CA 1
ATOM 1583 C C . ALA A 1 208 ? -7.694 22.142 6.897 1.00 45.78 208 ALA A C 1
ATOM 1585 O O . ALA A 1 208 ? -8.300 23.194 6.703 1.00 45.78 208 ALA A O 1
ATOM 1586 N N . LEU A 1 209 ? -6.445 22.129 7.375 1.00 35.31 209 LEU A N 1
ATOM 1587 C CA . LEU A 1 209 ? -5.657 23.341 7.591 1.00 35.31 209 LEU A CA 1
ATOM 1588 C C . LEU A 1 209 ? -4.991 23.752 6.269 1.00 35.31 209 LEU A C 1
ATOM 1590 O O . LEU A 1 209 ? -4.077 23.064 5.815 1.00 35.31 209 LEU A O 1
ATOM 1594 N N . PRO A 1 210 ? -5.387 24.875 5.639 1.00 36.53 210 PRO A N 1
ATOM 1595 C CA . PRO A 1 210 ? -4.617 25.412 4.536 1.00 36.53 210 PRO A CA 1
ATOM 1596 C C . PRO A 1 210 ? -3.270 25.869 5.084 1.00 36.53 210 PRO A C 1
ATOM 1598 O O . PRO A 1 210 ? -3.208 26.643 6.045 1.00 36.53 210 PRO A O 1
ATOM 1601 N N . THR A 1 211 ? -2.192 25.440 4.434 1.00 41.22 211 THR A N 1
ATOM 1602 C CA . THR A 1 211 ? -0.892 26.097 4.518 1.00 41.22 211 THR A CA 1
ATOM 1603 C C . THR A 1 211 ? -1.121 27.570 4.205 1.00 41.22 211 THR A C 1
ATOM 1605 O O . THR A 1 211 ? -1.370 27.946 3.059 1.00 41.22 211 THR A O 1
ATOM 1608 N N . THR A 1 212 ? -1.103 28.416 5.230 1.00 34.50 212 THR A N 1
ATOM 1609 C CA . THR A 1 212 ? -1.078 29.861 5.057 1.00 34.50 212 THR A CA 1
ATOM 1610 C C . THR A 1 212 ? 0.193 30.188 4.286 1.00 34.50 212 THR A C 1
ATOM 1612 O O . THR A 1 212 ? 1.295 30.208 4.832 1.00 34.50 212 THR A O 1
ATOM 1615 N N . LEU A 1 213 ? 0.033 30.385 2.976 1.00 37.97 213 LEU A N 1
ATOM 1616 C CA . LEU A 1 213 ? 1.059 30.902 2.088 1.00 37.97 213 LEU A CA 1
ATOM 1617 C C . LEU A 1 213 ? 1.633 32.168 2.724 1.00 37.97 213 LEU A C 1
ATOM 1619 O O . LEU A 1 213 ? 0.983 33.211 2.794 1.00 37.97 213 LEU A O 1
ATOM 1623 N N . HIS A 1 214 ? 2.870 32.060 3.204 1.00 38.31 214 HIS A N 1
ATOM 1624 C CA . HIS A 1 214 ? 3.758 33.202 3.300 1.00 38.31 214 HIS A CA 1
ATOM 1625 C C . HIS A 1 214 ? 3.832 33.820 1.908 1.00 38.31 214 HIS A C 1
ATOM 1627 O O . HIS A 1 214 ? 4.438 33.236 1.014 1.00 38.31 214 HIS A O 1
ATOM 1633 N N . SER A 1 215 ? 3.221 34.985 1.717 1.00 33.16 215 SER A N 1
ATOM 1634 C CA . SER A 1 215 ? 3.534 35.841 0.578 1.00 33.16 215 SER A CA 1
ATOM 1635 C C . SER A 1 215 ? 4.962 36.361 0.743 1.00 33.16 215 SER A C 1
ATOM 1637 O O . SER A 1 215 ? 5.224 37.083 1.711 1.00 33.16 215 SER A O 1
ATOM 1639 N N . PRO A 1 216 ? 5.897 36.071 -0.176 1.00 47.06 216 PRO A N 1
ATOM 1640 C CA . PRO A 1 216 ? 7.127 36.819 -0.269 1.00 47.06 216 PRO A CA 1
ATOM 1641 C C . PRO A 1 216 ? 6.950 37.978 -1.264 1.00 47.06 216 PRO A C 1
ATOM 1643 O O . PRO A 1 216 ? 6.423 37.818 -2.359 1.00 47.06 216 PRO A O 1
ATOM 1646 N N . VAL A 1 217 ? 7.512 39.123 -0.874 1.00 41.56 217 VAL A N 1
ATOM 1647 C CA . VAL A 1 217 ? 8.047 40.190 -1.738 1.00 41.56 217 VAL A CA 1
ATOM 1648 C C . VAL A 1 217 ? 7.068 41.224 -2.309 1.00 41.56 217 VAL A C 1
ATOM 1650 O O . VAL A 1 217 ? 6.325 41.003 -3.255 1.00 41.56 217 VAL A O 1
ATOM 1653 N N . GLY A 1 218 ? 7.275 42.454 -1.833 1.00 33.97 218 GLY A N 1
ATOM 1654 C CA . GLY A 1 218 ? 7.185 43.672 -2.632 1.00 33.97 218 GLY A CA 1
ATOM 1655 C C . GLY A 1 218 ? 8.402 44.559 -2.358 1.00 33.97 218 GLY A C 1
ATOM 1656 O O . GLY A 1 218 ? 8.300 45.539 -1.629 1.00 33.97 218 GLY A O 1
ATOM 1657 N N . LYS A 1 219 ? 9.575 44.196 -2.896 1.00 46.69 219 LYS A N 1
ATOM 1658 C CA . LYS A 1 219 ? 10.681 45.138 -3.131 1.00 46.69 219 LYS A CA 1
ATOM 1659 C C . LYS A 1 219 ? 10.654 45.512 -4.613 1.00 46.69 219 LYS A C 1
ATOM 1661 O O . LYS A 1 219 ? 10.987 44.692 -5.458 1.00 46.69 219 LYS A O 1
ATOM 1666 N N . GLY A 1 220 ? 10.297 46.756 -4.886 1.00 40.09 220 GLY A N 1
ATOM 1667 C CA . GLY A 1 220 ? 10.543 47.495 -6.124 1.00 40.09 220 GLY A CA 1
ATOM 1668 C C . GLY A 1 220 ? 10.293 48.963 -5.771 1.00 40.09 220 GLY A C 1
ATOM 1669 O O . GLY A 1 220 ? 9.248 49.268 -5.217 1.00 40.09 220 GLY A O 1
ATOM 1670 N N . GLY A 1 221 ? 11.231 49.898 -5.876 1.00 41.34 221 GLY A N 1
ATOM 1671 C CA . GLY A 1 221 ? 12.266 50.022 -6.890 1.00 41.34 221 GLY A CA 1
ATOM 1672 C C . GLY A 1 221 ? 11.785 51.028 -7.931 1.00 41.34 221 GLY A C 1
ATOM 1673 O O . GLY A 1 221 ? 11.273 50.635 -8.974 1.00 41.34 221 GLY A O 1
ATOM 1674 N N . SER A 1 222 ? 11.911 52.315 -7.619 1.00 47.25 222 SER A N 1
ATOM 1675 C CA . SER A 1 222 ? 12.042 53.431 -8.564 1.00 47.25 222 SER A CA 1
ATOM 1676 C C . SER A 1 222 ? 12.808 54.542 -7.863 1.00 47.25 222 SER A C 1
ATOM 1678 O O . SER A 1 222 ? 12.510 54.770 -6.668 1.00 47.25 222 SER A O 1
#

Secondary structure (DSSP, 8-state):
----------PPPP------------S----EEEEEEESS--TT--SBS-HHHHHHHHHHTTTSEEEEEEEEE-TTTTTPPP-SSSSEEEEE-SSEEEEEE---SEETTEE--GGGTS-TT--HHHHHHH--TT-EEEEEE-GGGSS-TT-EEESSTTSSEEEEEEEEEEEEEEETTEEEEEEEE----HHHHHHHHHHHHHHHHHHHS-------------

=== Feature glossary ===
Annotated list of the representations used here:

Nearest PDB structures. The Foldseek neighbor list gives the closest experimentally determined structures in the PDB, ranked by structural alignment. TM-score near 1 means near-identical fold; near 0.3 means only rough topology match. This is how one finds what a novel AlphaFold prediction most resembles in the solved-structure universe.

Foldseek 3Di. Foldseek's 3Di representation compresses backbone geometry into a per-residue letter drawn from a learned twenty-state alphabet. It captures the tertiary interaction pattern around each residue — which residues are packed against it in space, regardless of where they are in sequence.

Radius of gyration, Cα contacts, bounding box. Radius of gyration (Rg) is the root-mean-square distance of Cα atoms from their centroid — a single number for overall size and compactness. A globular domain of N residues has Rg ≈ 2.2·N^0.38 Å; an extended or disordered chain has a much larger Rg. The Cα contact count is the number of residue pairs whose Cα atoms are within 8 Å and are more than four positions apart in sequence — a standard proxy for tertiary packing density. The bounding box is the smallest axis-aligned box enclosing all Cα atoms.

InterPro / GO / CATH / organism. The annotation block draws on four external resources. InterPro: which protein families and domains the sequence belongs to. GO: standardized terms for what the protein does, what process it participates in, and where in the cell it acts. CATH: which st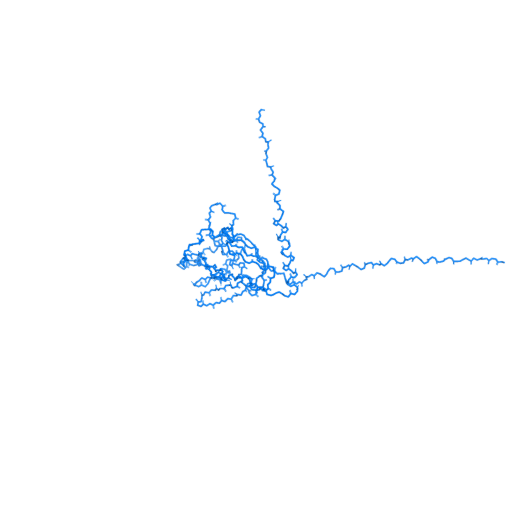ructural fold it has in the CATH hierarchy. Organism: the species of origin.

mmCIF coordinates. The mmCIF block holds the 3D Cartesian coordinates of each backbone atom (N, Cα, C, O) in ångströms. mmCIF is the PDB's canonical archive format — a tagged-loop text representation of the atomic model.

pLDDT. pLDDT is the predicted lDDT-Cα score: AlphaFold's confidence that the local environment of each residue (all inter-atomic distances within 15 Å) is correctly placed. It is a per-residue number between 0 and 100, with higher meaning more reliable.

Backbone torsions (φ/ψ). φ (phi) and ψ (psi) are the two rotatable backbone dihedrals per residue: φ is the C(i-1)–N–Cα–C torsion, ψ is the N–Cα–C–N(i+1) torsion, both in degrees on (−180°, 180°]. α-helical residues cluster near (−60°, −45°); β-strand residues near (−120°, +130°). A Ramachandran plot is simply a scatter of (φ, ψ) for every residue.

B-factor. For experimental (PDB) structures, the B-factor (temperature factor) quantifies the positional spread of each atom in the crystal — a combination of thermal vibration and static disorder — in units of Å². High B-factors mark flexible loops or poorly resolved regions; low B-factors mark the rigid, well-ordered core.

Secondary structure (3-state, P-SEA). SS3 is a coarse helix/strand/coil call (letters a/b/c) made by the P-SEA algorithm from inter-Cα distances and dihedrals. It is less detailed than DSSP but needs only Cα positions.

Predicted aligned error. Predicted aligned error is AlphaFold's pairwise confidence. Unlike pLDDT (per-residue), PAE is per-residue-pair and captures whether two parts of the structure are correctly placed relative to each other. Units are ångströms of expected positional error.

Solvent-accessible surface area. Solvent-accessible surface area (SASA) is the area in Å² traced out by the centre of a 1.4 Å probe sphere (a water molecule) rolled over the protein's van der Waals surface (Shrake–Rupley / Lee–Richards construction). Buried residues have near-zero SASA; fully exposed residues can exceed 200 Å². The total SASA scales roughly with the number of surface residues.

Secondary structure (8-state, DSSP). The SS8 string is DSSP's per-residue secondary-structure call. α-helix (H) means an i→i+4 H-bond ladder; β-strand (E) means the residue participates in a β-sheet; 3₁₀ (G) and π (I) are tighter and wider helices; T/S are turns/bends; '-' is loop.

Rendered structure images. Structure images are PyMOL renders from six orthogonal camera directions. Cartoon representation draws helices as coils and strands as arrows; sticks shows the backbone as bonds; surface shows the solvent-excluded envelope. Rainbow coloring maps sequence position to hue (blue→red, N→C); chain coloring assigns a distinct color per polypeptide.

Sequence. The amino-acid sequence is the protein's primary structure: the linear order of residues from the N-terminus to the C-terminus, written in one-letter code. Everything else here — the 3D coordinates, the secondary structure, the domain annotations — is ultimately a consequence of this string.

Contact-map, Ramachandran, and PAE plots. Three diagnostic plots accompany the record. The Cα contact map visualizes the tertiary structure as a 2D adjacency matrix (8 Å cutoff, sequence-local contacts suppressed). The Ramachandran plot shows the distribution of backbone (φ, ψ) torsions, with points in the α and β basins reflecting secondary structure content. The PAE plot shows AlphaFold's inter-residue confidence as a color matrix.